Protein AF-A0A969KML4-F1 (afdb_monomer_lite)

Structure (mmCIF, N/CA/C/O backbone):
data_AF-A0A969KML4-F1
#
_entry.id   AF-A0A969KML4-F1
#
loop_
_atom_site.group_PDB
_atom_site.id
_atom_site.type_symbol
_atom_site.label_atom_id
_atom_site.label_alt_id
_atom_site.label_comp_id
_atom_site.label_asym_id
_atom_site.label_entity_id
_atom_site.label_seq_id
_atom_site.pdbx_PDB_ins_code
_atom_site.Cartn_x
_atom_site.Cartn_y
_atom_site.Cartn_z
_atom_site.occupancy
_atom_site.B_iso_or_equiv
_atom_site.auth_seq_id
_atom_site.auth_comp_id
_atom_site.auth_asym_id
_atom_site.auth_atom_id
_atom_site.pdbx_PDB_model_num
ATOM 1 N N . MET A 1 1 ? -29.506 10.330 16.342 1.00 34.72 1 MET A N 1
ATOM 2 C CA . MET A 1 1 ? -28.179 10.331 15.698 1.00 34.72 1 MET A CA 1
ATOM 3 C C . MET A 1 1 ? -27.340 9.299 16.418 1.00 34.72 1 MET A C 1
ATOM 5 O O . MET A 1 1 ? -26.942 9.534 17.548 1.00 34.72 1 MET A O 1
ATOM 9 N N . THR A 1 2 ? -27.231 8.102 15.850 1.00 35.16 2 THR A N 1
ATOM 10 C CA . THR A 1 2 ? -26.415 7.021 16.411 1.00 35.16 2 THR A CA 1
ATOM 11 C C . THR A 1 2 ? -24.974 7.237 15.991 1.00 35.16 2 THR A C 1
ATOM 13 O O . THR A 1 2 ? -24.666 7.183 14.803 1.00 35.16 2 THR A O 1
ATOM 16 N N . ASP A 1 3 ? -24.143 7.489 16.991 1.00 41.44 3 ASP A N 1
ATOM 17 C CA . ASP A 1 3 ? -22.692 7.562 16.950 1.00 41.44 3 ASP A CA 1
ATOM 18 C C . ASP A 1 3 ? -22.125 6.204 16.500 1.00 41.44 3 ASP A C 1
ATOM 20 O O . ASP A 1 3 ? -21.870 5.305 17.302 1.00 41.44 3 ASP A O 1
ATOM 24 N N . LYS A 1 4 ? -22.044 5.988 15.184 1.00 43.00 4 LYS A N 1
ATOM 25 C CA . LYS A 1 4 ? -21.26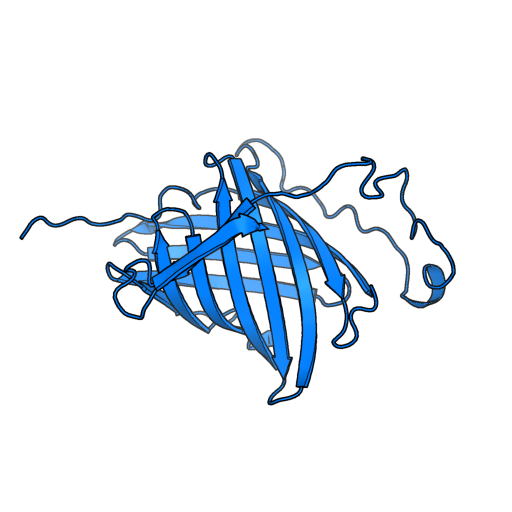4 4.885 14.624 1.00 43.00 4 LYS A CA 1
ATOM 26 C C . LYS A 1 4 ? -19.856 5.414 14.412 1.00 43.00 4 LYS A C 1
ATOM 28 O O . LYS A 1 4 ? -19.517 5.849 13.317 1.00 43.00 4 LYS A O 1
ATOM 33 N N . SER A 1 5 ? -19.040 5.339 15.460 1.00 43.94 5 SER A N 1
ATOM 34 C CA . SER A 1 5 ? -17.596 5.276 15.268 1.00 43.94 5 SER A CA 1
ATOM 35 C C . SER A 1 5 ? -17.304 3.992 14.491 1.00 43.94 5 SER A C 1
ATOM 37 O O . SER A 1 5 ? -17.233 2.891 15.041 1.00 43.94 5 SER A O 1
ATOM 39 N N . ILE A 1 6 ? -17.224 4.109 13.166 1.00 49.78 6 ILE A N 1
ATOM 40 C CA . ILE A 1 6 ? -16.541 3.108 12.358 1.00 49.78 6 ILE A CA 1
ATOM 41 C C . ILE A 1 6 ? -15.101 3.196 12.848 1.00 49.78 6 ILE A C 1
ATOM 43 O O . ILE A 1 6 ? -14.425 4.179 12.596 1.00 49.78 6 ILE A O 1
ATOM 47 N N . GLN A 1 7 ? -14.703 2.255 13.698 1.00 58.72 7 GLN A N 1
ATOM 48 C CA . GLN A 1 7 ? -13.324 2.135 14.136 1.00 58.72 7 GLN A CA 1
ATOM 49 C C . GLN A 1 7 ? -12.610 1.261 13.115 1.00 58.72 7 GLN A C 1
ATOM 51 O O . GLN A 1 7 ? -13.038 0.126 12.872 1.00 58.72 7 GLN A O 1
ATOM 56 N N . PHE A 1 8 ? -11.506 1.755 12.567 1.00 65.81 8 PHE A N 1
ATOM 57 C CA . PHE A 1 8 ? -10.550 1.003 11.769 1.00 65.81 8 PHE A CA 1
ATOM 58 C C . PHE A 1 8 ? -10.048 -0.234 12.538 1.00 65.81 8 PHE A C 1
ATOM 60 O O . PHE A 1 8 ? -9.047 -0.196 13.247 1.00 65.81 8 PHE A O 1
ATOM 67 N N . LYS A 1 9 ? -10.773 -1.354 12.435 1.00 72.38 9 LYS A N 1
ATOM 68 C CA . LYS A 1 9 ? -10.441 -2.614 13.127 1.00 72.38 9 LYS A CA 1
ATOM 69 C C . LYS A 1 9 ? -9.841 -3.656 12.195 1.00 72.38 9 LYS A C 1
ATOM 71 O O . LYS A 1 9 ? -8.945 -4.390 12.598 1.00 72.38 9 LYS A O 1
ATOM 76 N N . GLN A 1 10 ? -10.307 -3.714 10.949 1.00 73.12 10 GLN A N 1
ATOM 77 C CA . GLN A 1 10 ? -9.940 -4.790 10.022 1.00 73.12 10 GLN A CA 1
ATOM 78 C C . GLN A 1 10 ? -8.528 -4.636 9.434 1.00 73.12 10 GLN A C 1
ATOM 80 O O . GLN A 1 10 ? -7.922 -5.613 9.018 1.00 73.12 10 GLN A O 1
ATOM 85 N N . GLY A 1 11 ? -7.959 -3.429 9.424 1.00 83.62 11 GLY A N 1
ATOM 86 C CA . GLY A 1 11 ? -6.595 -3.210 8.931 1.00 83.62 11 GLY A CA 1
ATOM 87 C C . GLY A 1 11 ? -5.506 -3.249 10.006 1.00 83.62 11 GLY A C 1
ATOM 88 O O . GLY A 1 11 ? -4.333 -3.148 9.662 1.00 83.62 11 GLY A O 1
ATOM 89 N N . ILE A 1 12 ? -5.860 -3.388 11.290 1.00 91.31 12 ILE A N 1
ATOM 90 C CA . ILE A 1 12 ? -4.893 -3.405 12.398 1.00 91.31 12 ILE A CA 1
ATOM 91 C C . ILE A 1 12 ? -4.104 -4.714 12.399 1.00 91.31 12 ILE A C 1
ATOM 93 O O . ILE A 1 12 ? -4.673 -5.803 12.263 1.00 91.31 12 ILE A O 1
ATOM 97 N N . GLY A 1 13 ? -2.796 -4.598 12.608 1.00 92.12 13 GLY A N 1
ATO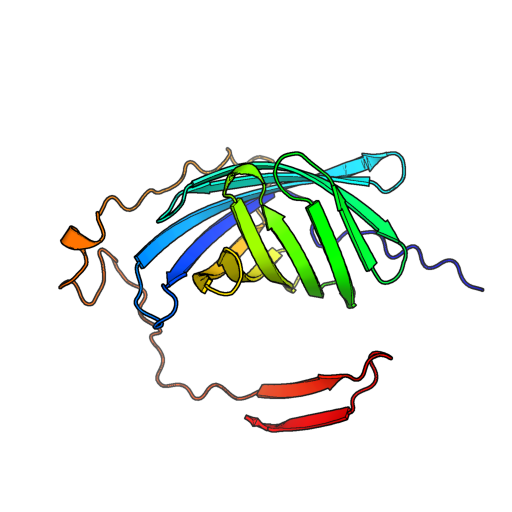M 98 C CA . GLY A 1 13 ? -1.863 -5.710 12.706 1.00 92.12 13 GLY A CA 1
ATOM 99 C C . GLY A 1 13 ? -0.677 -5.561 11.763 1.00 92.12 13 GLY A C 1
ATOM 100 O O . GLY A 1 13 ? -0.437 -4.509 11.165 1.00 92.12 13 GLY A O 1
ATOM 101 N N . ARG A 1 14 ? 0.081 -6.647 11.648 1.00 93.19 14 ARG A N 1
ATOM 102 C CA . ARG A 1 14 ? 1.236 -6.749 10.760 1.00 93.19 14 ARG A CA 1
ATOM 103 C C . ARG A 1 14 ? 0.806 -7.417 9.462 1.00 93.19 14 ARG A C 1
ATOM 105 O O . ARG A 1 14 ? 0.091 -8.412 9.492 1.00 93.19 14 ARG A O 1
ATOM 112 N N . TRP A 1 15 ? 1.257 -6.875 8.342 1.00 93.62 15 TRP A N 1
ATOM 113 C CA . TRP A 1 15 ? 0.929 -7.335 6.999 1.00 93.62 15 TRP A CA 1
ATOM 114 C C . TRP A 1 15 ? 2.214 -7.489 6.207 1.00 93.62 15 TRP A C 1
ATOM 116 O O . TRP A 1 15 ? 3.065 -6.598 6.226 1.00 93.62 15 TRP A O 1
ATOM 126 N N . ALA A 1 16 ? 2.365 -8.611 5.517 1.00 91.19 16 ALA A N 1
ATOM 127 C CA . ALA A 1 16 ? 3.521 -8.866 4.676 1.00 91.19 16 ALA A CA 1
ATOM 128 C C . ALA A 1 16 ? 3.093 -9.564 3.396 1.00 91.19 16 ALA A C 1
ATOM 130 O O . ALA A 1 16 ? 2.209 -10.416 3.405 1.00 91.19 16 ALA A O 1
ATOM 131 N N . GLY A 1 17 ? 3.732 -9.206 2.295 1.00 87.31 17 GLY A N 1
ATOM 132 C CA . GLY A 1 17 ? 3.495 -9.872 1.032 1.00 87.31 17 GLY A CA 1
ATOM 133 C C . GLY A 1 17 ? 4.303 -9.258 -0.090 1.00 87.31 17 GLY A C 1
ATOM 134 O O . GLY A 1 17 ? 5.350 -8.646 0.136 1.00 87.31 17 GLY A O 1
ATOM 135 N N . ASN A 1 18 ? 3.806 -9.450 -1.302 1.00 83.19 18 ASN A N 1
ATOM 136 C CA . ASN A 1 18 ? 4.485 -9.047 -2.519 1.00 83.19 18 ASN A CA 1
ATOM 137 C C . ASN A 1 18 ? 3.574 -8.156 -3.355 1.00 83.19 18 ASN A C 1
ATOM 139 O O . ASN A 1 18 ? 2.347 -8.251 -3.293 1.00 83.19 18 ASN A O 1
ATOM 143 N N . ALA A 1 19 ? 4.191 -7.316 -4.172 1.00 85.69 19 ALA A N 1
ATOM 144 C CA . ALA A 1 19 ? 3.504 -6.561 -5.194 1.00 85.69 19 ALA A CA 1
ATOM 145 C C . ALA A 1 19 ? 4.197 -6.704 -6.542 1.00 85.69 19 ALA A C 1
ATOM 147 O O . ALA A 1 19 ? 5.423 -6.667 -6.625 1.00 85.69 19 ALA A O 1
ATOM 148 N N . GLU A 1 20 ? 3.404 -6.804 -7.596 1.00 85.06 20 GLU A N 1
ATOM 149 C CA . GLU A 1 20 ? 3.869 -6.697 -8.971 1.00 85.06 20 GLU A CA 1
ATOM 150 C C . GLU A 1 20 ? 3.910 -5.220 -9.365 1.00 85.06 20 GLU A C 1
ATOM 152 O O . GLU A 1 20 ? 2.961 -4.476 -9.103 1.00 85.06 20 GLU A O 1
ATOM 157 N N . VAL A 1 21 ? 5.005 -4.778 -9.984 1.00 84.38 21 VAL A N 1
ATOM 158 C CA . VAL A 1 21 ? 5.174 -3.390 -10.425 1.00 84.38 21 VAL A CA 1
ATOM 159 C C . VAL A 1 21 ? 5.287 -3.343 -11.941 1.00 84.38 21 VAL A C 1
ATOM 161 O O . VAL A 1 21 ? 6.092 -4.058 -12.533 1.00 84.38 21 VAL A O 1
ATOM 164 N N . PHE A 1 22 ? 4.518 -2.454 -12.556 1.00 84.38 22 PHE A N 1
ATOM 165 C CA . PHE A 1 22 ? 4.479 -2.222 -13.995 1.00 84.38 22 PHE A CA 1
ATOM 166 C C . PHE A 1 22 ? 4.760 -0.752 -14.304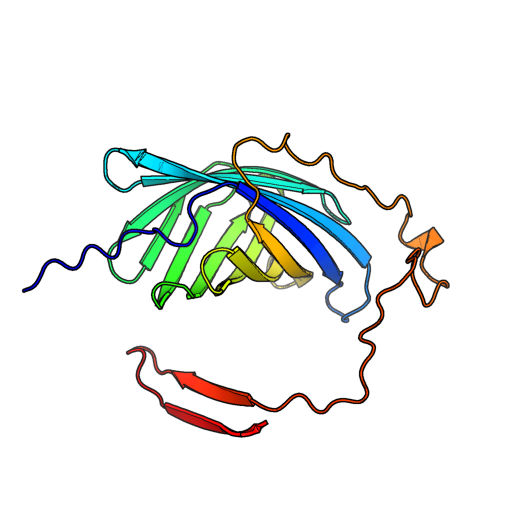 1.00 84.38 22 PHE A C 1
ATOM 168 O O . PHE A 1 22 ? 4.500 0.115 -13.469 1.00 84.38 22 PHE A O 1
ATOM 175 N N . ASP A 1 23 ? 5.265 -0.457 -15.499 1.00 82.75 23 ASP A N 1
ATOM 176 C CA . ASP A 1 23 ? 5.349 0.913 -16.007 1.00 82.75 23 ASP A CA 1
ATOM 177 C C . ASP A 1 23 ? 3.999 1.410 -16.565 1.00 82.75 23 ASP A C 1
ATOM 179 O O . ASP A 1 23 ? 2.977 0.719 -16.540 1.00 82.75 23 ASP A O 1
ATOM 183 N N . SER A 1 24 ? 3.984 2.629 -17.109 1.00 82.25 24 SER A N 1
ATOM 184 C CA . SER A 1 24 ? 2.785 3.233 -17.707 1.00 82.25 24 SER A CA 1
ATOM 185 C C . SER A 1 24 ? 2.295 2.578 -18.999 1.00 82.25 24 SER A C 1
ATOM 187 O O . SER A 1 24 ? 1.185 2.875 -19.440 1.00 82.25 24 SER A O 1
ATOM 189 N N . LYS A 1 25 ? 3.093 1.698 -19.607 1.00 80.88 25 LYS A N 1
ATOM 190 C CA . LYS A 1 25 ? 2.727 0.912 -20.790 1.00 80.88 25 LYS A CA 1
ATOM 191 C C . LYS A 1 25 ? 2.253 -0.495 -20.418 1.00 80.88 25 LYS A C 1
ATOM 193 O O . LYS A 1 25 ? 1.878 -1.253 -21.309 1.00 80.88 25 LYS A O 1
ATOM 198 N N . GLY A 1 26 ? 2.246 -0.833 -19.127 1.00 76.62 26 GLY A N 1
ATOM 199 C CA . GLY A 1 26 ? 1.917 -2.168 -18.636 1.00 76.62 26 GLY A CA 1
ATOM 200 C C . GLY A 1 26 ? 3.077 -3.158 -18.745 1.00 76.62 26 GLY A C 1
ATOM 201 O O . GLY A 1 26 ? 2.858 -4.358 -18.592 1.00 76.62 26 GLY A O 1
ATOM 202 N N . CYS A 1 27 ? 4.304 -2.695 -19.000 1.00 78.75 27 CYS A N 1
ATOM 203 C CA . CYS A 1 27 ? 5.479 -3.559 -18.977 1.00 78.75 27 CYS A CA 1
ATOM 204 C C . CYS A 1 27 ? 5.833 -3.887 -17.526 1.00 78.75 27 CYS A C 1
ATOM 206 O O . CYS A 1 27 ? 5.969 -2.986 -16.699 1.00 78.75 27 CYS A O 1
ATOM 208 N N . PHE A 1 28 ? 6.001 -5.171 -17.217 1.00 78.50 28 PHE A N 1
ATOM 209 C CA . PHE A 1 28 ? 6.419 -5.617 -15.891 1.00 78.50 28 PHE A CA 1
ATOM 210 C C . PHE A 1 28 ? 7.858 -5.175 -15.595 1.00 78.50 28 PHE A C 1
ATOM 212 O O . PHE A 1 28 ? 8.753 -5.355 -16.417 1.00 78.50 28 PHE A O 1
ATOM 219 N N . LEU A 1 29 ? 8.077 -4.598 -14.414 1.00 74.00 29 LEU A N 1
ATOM 220 C CA . LEU A 1 29 ? 9.372 -4.080 -13.964 1.00 74.00 29 LEU A CA 1
ATOM 221 C C . LEU A 1 29 ? 10.012 -4.936 -12.868 1.00 74.00 29 LEU A C 1
ATOM 223 O O . LEU A 1 29 ? 11.210 -4.811 -12.621 1.00 74.00 29 LEU A O 1
ATOM 227 N N . GLY A 1 30 ? 9.224 -5.768 -12.186 1.00 72.12 30 GLY A N 1
ATOM 228 C CA . GLY A 1 30 ? 9.690 -6.626 -11.104 1.00 72.12 30 GLY A CA 1
ATOM 229 C C . GLY A 1 30 ? 8.711 -6.703 -9.937 1.00 72.12 30 GLY A C 1
ATOM 230 O O . GLY A 1 30 ? 7.716 -5.980 -9.870 1.00 72.12 30 GLY A O 1
ATOM 231 N N . ASN A 1 31 ? 9.032 -7.583 -8.993 1.00 79.19 31 ASN A N 1
ATOM 232 C CA . ASN A 1 31 ? 8.303 -7.706 -7.738 1.00 79.19 31 ASN A CA 1
ATOM 233 C C . ASN A 1 31 ? 8.880 -6.764 -6.678 1.00 79.19 31 ASN A C 1
ATOM 235 O O . ASN A 1 31 ? 10.078 -6.471 -6.672 1.00 79.19 31 ASN A O 1
ATOM 239 N N . GLY A 1 32 ? 8.037 -6.329 -5.749 1.00 79.94 32 GLY A N 1
ATOM 240 C CA . GLY A 1 32 ? 8.462 -5.664 -4.529 1.00 79.94 32 GLY A CA 1
ATOM 241 C C . GLY A 1 32 ? 7.914 -6.353 -3.292 1.00 79.94 32 GLY A C 1
ATOM 242 O O . GLY A 1 32 ? 6.761 -6.768 -3.271 1.00 79.94 32 GLY A O 1
ATOM 243 N N . ALA A 1 33 ? 8.734 -6.456 -2.254 1.00 83.06 33 ALA A N 1
ATOM 244 C CA . ALA A 1 33 ? 8.260 -6.866 -0.942 1.00 83.06 33 ALA A CA 1
ATOM 245 C C . ALA A 1 33 ? 7.586 -5.673 -0.259 1.00 83.06 33 ALA A C 1
ATOM 247 O O . ALA A 1 33 ? 8.203 -4.610 -0.154 1.00 83.06 33 ALA A O 1
ATOM 248 N N . ASP A 1 34 ? 6.353 -5.861 0.207 1.00 89.88 34 ASP A N 1
ATOM 249 C CA . ASP A 1 34 ? 5.581 -4.863 0.950 1.00 89.88 34 ASP A CA 1
ATOM 250 C C . ASP A 1 34 ? 5.349 -5.363 2.379 1.00 89.88 34 ASP A C 1
ATOM 252 O O . ASP A 1 34 ? 4.817 -6.454 2.609 1.00 89.88 34 ASP A O 1
ATOM 256 N N . TYR A 1 35 ? 5.765 -4.551 3.343 1.00 91.00 35 TYR A N 1
ATOM 257 C CA . TYR A 1 35 ? 5.530 -4.766 4.757 1.00 91.00 35 TYR A CA 1
ATOM 258 C C . TYR A 1 35 ? 4.831 -3.556 5.359 1.00 91.00 35 TYR A C 1
ATOM 260 O O . TYR A 1 35 ? 5.271 -2.415 5.187 1.00 91.00 35 TYR A O 1
ATOM 268 N N . ARG A 1 36 ? 3.784 -3.823 6.141 1.00 92.81 36 ARG A N 1
ATOM 269 C CA . ARG A 1 36 ? 3.033 -2.802 6.866 1.00 92.81 36 ARG A CA 1
ATOM 270 C C . ARG A 1 36 ? 2.831 -3.226 8.307 1.00 92.81 36 ARG A C 1
ATOM 272 O O . ARG A 1 36 ? 2.405 -4.342 8.588 1.00 92.81 36 ARG A O 1
ATOM 279 N N . ASN A 1 37 ? 3.094 -2.316 9.228 1.00 92.69 37 ASN A N 1
ATOM 280 C CA . ASN A 1 37 ? 2.716 -2.449 10.624 1.00 92.69 37 ASN A CA 1
ATOM 281 C C . ASN A 1 37 ? 1.684 -1.373 10.935 1.00 92.69 37 ASN A C 1
ATOM 283 O O . ASN A 1 37 ? 1.981 -0.185 10.834 1.00 92.69 37 ASN A O 1
ATOM 287 N N . VAL A 1 38 ? 0.471 -1.795 11.273 1.00 93.50 38 VAL A N 1
ATOM 288 C CA . VAL A 1 38 ? -0.669 -0.905 11.452 1.00 93.50 38 VAL A CA 1
ATOM 289 C C . VAL A 1 38 ? -1.149 -0.996 12.893 1.00 93.50 38 VAL A C 1
ATOM 291 O O . VAL A 1 38 ? -1.653 -2.031 13.327 1.00 93.50 38 VAL A O 1
ATOM 294 N N . GLN A 1 39 ? -0.971 0.086 13.642 1.00 92.31 39 GLN A N 1
ATOM 295 C CA . GLN A 1 39 ? -1.161 0.129 15.088 1.00 92.31 39 GLN A CA 1
ATOM 296 C C . GLN A 1 39 ? -2.223 1.155 15.457 1.00 92.31 39 GLN A C 1
ATOM 298 O O . GLN A 1 39 ? -2.117 2.323 15.085 1.00 92.31 39 GLN A O 1
ATOM 303 N N . SER A 1 40 ? -3.221 0.738 16.232 1.00 91.25 40 SER A N 1
ATOM 304 C CA . SER A 1 40 ? -4.143 1.687 16.852 1.00 91.25 40 SER A CA 1
ATOM 305 C C . SER A 1 40 ? -3.414 2.424 17.969 1.00 91.25 40 SER A C 1
ATOM 307 O O . SER A 1 40 ? -2.729 1.808 18.784 1.00 91.25 40 SER A O 1
ATOM 309 N N . LEU A 1 41 ? -3.586 3.737 18.015 1.00 87.75 41 LEU A N 1
ATOM 310 C CA . LEU A 1 41 ? -3.140 4.602 19.097 1.00 87.75 41 LEU A CA 1
ATOM 311 C C . LEU A 1 41 ? -4.353 5.083 19.902 1.00 87.75 41 LEU A C 1
ATOM 313 O O . LEU A 1 41 ? -5.508 4.809 19.563 1.00 87.75 41 LEU A O 1
ATOM 317 N N . GLU A 1 42 ? -4.084 5.817 20.978 1.00 79.06 42 GLU A N 1
ATOM 318 C CA . GLU A 1 42 ? -5.117 6.535 21.722 1.00 79.06 42 GLU A CA 1
ATOM 319 C C . GLU A 1 42 ? -5.825 7.569 20.822 1.00 79.06 42 GLU A C 1
ATOM 321 O O . GLU A 1 42 ? -5.267 8.058 19.835 1.00 79.06 42 GLU A O 1
ATOM 326 N N . ASN A 1 43 ? -7.066 7.918 21.172 1.00 73.50 43 ASN A N 1
ATOM 327 C CA . ASN A 1 43 ? -7.880 8.934 20.487 1.00 73.50 43 ASN A CA 1
ATOM 328 C C . ASN A 1 43 ? -8.243 8.616 19.025 1.00 73.50 43 ASN A C 1
ATOM 330 O O . ASN A 1 43 ? -8.455 9.528 18.232 1.00 73.50 43 ASN A O 1
ATOM 334 N N . GLY A 1 44 ? -8.307 7.334 18.651 1.00 74.31 44 GLY A N 1
ATOM 335 C CA . GLY A 1 44 ? -8.765 6.918 17.318 1.00 74.31 44 GLY A CA 1
ATOM 336 C C . GLY A 1 44 ? -7.760 7.169 16.189 1.00 74.31 44 GLY A C 1
ATOM 337 O O . GLY A 1 44 ? -8.092 6.980 15.023 1.00 74.31 44 GLY A O 1
ATOM 338 N N . ARG A 1 45 ? -6.523 7.564 16.513 1.00 85.38 45 ARG A N 1
ATOM 339 C CA . ARG A 1 45 ? -5.438 7.648 15.529 1.00 85.38 45 ARG A CA 1
ATOM 340 C C . ARG A 1 45 ? -4.877 6.263 15.250 1.00 85.38 45 ARG A C 1
ATOM 342 O O . ARG A 1 45 ? -4.733 5.449 16.157 1.00 85.38 45 ARG A O 1
ATOM 349 N N . VAL A 1 46 ? -4.469 6.022 14.013 1.00 91.94 46 VAL A N 1
ATOM 350 C CA . VAL A 1 46 ? -3.768 4.797 13.620 1.00 91.94 46 VAL A CA 1
ATOM 351 C C . VAL A 1 46 ? -2.403 5.177 13.072 1.00 91.94 46 VAL A C 1
ATOM 353 O O . VAL A 1 46 ? -2.290 6.078 12.250 1.00 91.94 46 VAL A O 1
ATOM 356 N N . ARG A 1 47 ? -1.344 4.515 13.527 1.00 93.25 47 ARG A N 1
ATOM 357 C CA . ARG A 1 47 ? -0.006 4.632 12.946 1.00 93.25 47 ARG A CA 1
ATOM 358 C C . ARG A 1 47 ? 0.195 3.523 11.927 1.00 93.25 47 ARG A C 1
ATOM 360 O O . ARG A 1 47 ? -0.088 2.364 12.216 1.00 93.25 47 ARG A O 1
ATOM 367 N N . VAL A 1 48 ? 0.732 3.878 10.768 1.00 94.12 48 VAL A N 1
ATOM 368 C CA . VAL A 1 48 ? 1.169 2.930 9.748 1.00 94.12 48 VAL A CA 1
ATOM 369 C C . VAL A 1 48 ? 2.662 3.110 9.539 1.00 94.12 48 VAL A C 1
ATOM 371 O O . VAL A 1 48 ? 3.095 4.162 9.073 1.00 94.12 48 VAL A O 1
ATOM 374 N N . ASP A 1 49 ? 3.444 2.082 9.851 1.00 91.75 49 ASP A N 1
ATOM 375 C CA . ASP A 1 49 ? 4.813 1.961 9.358 1.00 91.75 49 ASP A CA 1
ATOM 376 C C . ASP A 1 49 ? 4.783 1.119 8.079 1.00 91.75 49 ASP A C 1
ATOM 378 O O . ASP A 1 49 ? 4.202 0.033 8.060 1.00 91.75 49 ASP A O 1
ATOM 382 N N . VAL A 1 50 ? 5.393 1.615 7.006 1.00 91.38 50 VAL A N 1
ATOM 383 C CA . VAL A 1 50 ? 5.418 0.966 5.691 1.00 91.38 50 VAL A CA 1
ATOM 384 C C . VAL A 1 50 ? 6.854 0.799 5.215 1.00 91.38 50 VAL A C 1
ATOM 386 O O . VAL A 1 50 ? 7.697 1.682 5.389 1.00 91.38 50 VAL A O 1
ATOM 389 N N . SER A 1 51 ? 7.135 -0.339 4.593 1.00 88.31 51 SER A N 1
ATOM 390 C CA . SER A 1 51 ? 8.399 -0.622 3.930 1.00 88.31 51 SER A CA 1
ATOM 391 C C . SER A 1 51 ? 8.132 -1.361 2.630 1.00 88.31 51 SER A C 1
ATOM 393 O O . SER A 1 51 ? 7.567 -2.448 2.637 1.00 88.31 51 SER A O 1
ATOM 395 N N . PHE A 1 52 ? 8.597 -0.784 1.530 1.00 88.38 52 PHE A N 1
ATOM 396 C CA . PHE A 1 52 ? 8.513 -1.353 0.199 1.00 88.38 52 PHE A CA 1
ATOM 397 C C . PHE A 1 52 ? 9.905 -1.451 -0.423 1.00 88.38 52 PHE A C 1
ATOM 399 O O . PHE A 1 52 ? 10.641 -0.459 -0.474 1.00 88.38 52 PHE A O 1
ATOM 406 N N . VAL A 1 53 ? 10.264 -2.635 -0.920 1.00 83.25 53 VAL A N 1
ATOM 407 C CA . VAL A 1 53 ? 11.547 -2.882 -1.591 1.00 83.25 53 VAL A CA 1
ATOM 408 C C . VAL A 1 53 ? 11.305 -3.629 -2.897 1.00 83.25 53 VAL A C 1
ATOM 410 O O . VAL A 1 53 ? 11.032 -4.823 -2.875 1.00 83.25 53 VAL A O 1
ATOM 413 N N . GLY A 1 54 ? 11.448 -2.931 -4.023 1.00 83.88 54 GLY A N 1
ATOM 414 C CA . GLY A 1 54 ? 11.321 -3.482 -5.374 1.00 83.88 54 GLY A CA 1
ATOM 415 C C . GLY A 1 54 ? 11.917 -2.528 -6.419 1.00 83.88 54 GLY A C 1
ATOM 416 O O . GLY A 1 54 ? 12.927 -1.875 -6.130 1.00 83.88 54 GLY A O 1
ATOM 417 N N . PRO A 1 55 ? 11.288 -2.382 -7.604 1.00 83.50 55 PRO A N 1
ATOM 418 C CA . PRO A 1 55 ? 11.694 -1.414 -8.635 1.00 83.50 55 PRO A CA 1
ATOM 419 C C . PRO A 1 55 ? 11.790 0.042 -8.152 1.00 83.50 55 PRO A C 1
ATOM 421 O O . PRO A 1 55 ? 12.535 0.842 -8.713 1.00 83.50 55 PRO A O 1
ATOM 424 N N . PHE A 1 56 ? 11.097 0.377 -7.064 1.00 80.56 56 PHE A N 1
ATOM 425 C CA . PHE A 1 56 ? 11.383 1.545 -6.238 1.00 80.56 56 PHE A CA 1
ATOM 426 C C . PHE A 1 56 ? 11.480 1.127 -4.767 1.00 80.56 56 PHE A C 1
ATOM 428 O O . PHE A 1 56 ? 11.073 0.028 -4.382 1.00 80.56 56 PHE A O 1
ATOM 435 N N . LYS A 1 57 ? 12.053 1.998 -3.934 1.00 81.38 57 LYS A N 1
ATOM 436 C CA . LYS A 1 57 ? 12.244 1.741 -2.503 1.00 81.38 57 LYS A CA 1
ATOM 437 C C . LYS A 1 57 ? 11.611 2.846 -1.689 1.00 81.38 57 LYS A C 1
ATOM 439 O O . LYS A 1 57 ? 11.854 4.019 -1.958 1.00 81.38 57 LYS A O 1
ATOM 444 N N . HIS A 1 58 ? 10.849 2.469 -0.675 1.00 80.94 58 HIS A N 1
ATOM 445 C CA . HIS A 1 58 ? 10.280 3.406 0.276 1.00 80.94 58 HIS A CA 1
ATOM 446 C C . HIS A 1 58 ? 10.259 2.796 1.667 1.00 80.94 58 HIS A C 1
ATOM 448 O O . HIS A 1 58 ? 9.982 1.615 1.833 1.00 80.94 58 HIS A O 1
ATOM 454 N N . SER A 1 59 ? 10.516 3.615 2.675 1.00 82.81 59 SER A N 1
ATOM 455 C CA . SER A 1 59 ? 10.325 3.232 4.063 1.00 82.81 59 SER A CA 1
ATOM 456 C C . SER A 1 59 ? 9.977 4.468 4.876 1.00 82.81 59 SER A C 1
ATOM 458 O O . SER A 1 59 ? 10.522 5.547 4.636 1.00 82.81 59 SER A O 1
ATOM 460 N N . GLY A 1 60 ? 9.071 4.306 5.829 1.00 84.44 60 GLY A N 1
ATOM 461 C CA . GLY A 1 60 ? 8.783 5.310 6.836 1.00 84.44 60 GLY A CA 1
ATOM 462 C C . GLY A 1 60 ? 7.404 5.105 7.439 1.00 84.44 60 GLY A C 1
ATOM 463 O O . GLY A 1 60 ? 6.928 3.976 7.533 1.00 84.44 60 GLY A O 1
ATOM 464 N N . HIS A 1 61 ? 6.786 6.187 7.896 1.00 87.81 61 HIS A N 1
ATOM 465 C CA . HIS A 1 61 ? 5.529 6.113 8.623 1.00 87.81 61 HIS A CA 1
ATOM 466 C C . HIS A 1 61 ? 4.614 7.298 8.332 1.00 87.81 61 HIS A C 1
ATOM 468 O O . HIS A 1 61 ? 5.055 8.383 7.938 1.00 87.81 61 HIS A O 1
ATOM 474 N N . TYR A 1 62 ? 3.330 7.076 8.569 1.00 92.19 62 TYR A N 1
ATOM 475 C CA . TYR A 1 62 ? 2.294 8.096 8.572 1.00 92.19 62 TYR A CA 1
ATOM 476 C C . TYR A 1 62 ? 1.204 7.724 9.575 1.00 92.19 62 TYR A C 1
ATOM 478 O O . TYR A 1 62 ? 1.175 6.619 10.123 1.00 92.19 62 TYR A O 1
ATOM 486 N N . PHE A 1 63 ? 0.325 8.676 9.837 1.00 93.44 63 PHE A N 1
ATOM 487 C CA . PHE A 1 63 ? -0.825 8.513 10.699 1.00 93.44 63 PHE A CA 1
ATOM 488 C C . PHE A 1 63 ? -2.095 8.599 9.873 1.00 93.44 63 PHE A C 1
ATOM 490 O O . PHE A 1 63 ? -2.167 9.349 8.905 1.00 93.44 63 PHE A O 1
ATOM 497 N N . ILE A 1 64 ? -3.091 7.836 10.289 1.00 93.06 64 ILE A N 1
ATOM 498 C CA . ILE A 1 64 ? -4.452 7.914 9.802 1.00 93.06 64 ILE A CA 1
ATOM 499 C C . ILE A 1 64 ? -5.290 8.522 10.921 1.00 93.06 64 ILE A C 1
ATOM 501 O O . ILE A 1 64 ? -5.269 8.031 12.055 1.00 93.06 64 ILE A O 1
ATOM 505 N N . GLN A 1 65 ? -6.012 9.585 10.593 1.00 90.38 65 GLN A N 1
ATOM 506 C CA . GLN A 1 65 ? -7.104 10.114 11.399 1.00 90.38 65 GLN A CA 1
ATOM 507 C C . GLN A 1 65 ? -8.419 9.750 10.712 1.00 90.38 65 GLN A C 1
ATOM 509 O O . GLN A 1 65 ? -8.587 9.995 9.518 1.00 90.38 65 GLN A O 1
ATOM 514 N N . GLU A 1 66 ? -9.313 9.098 11.448 1.00 83.94 66 GLU A N 1
ATOM 515 C CA . GLU A 1 66 ? -10.594 8.618 10.933 1.00 83.94 66 GLU A CA 1
ATOM 516 C C . GLU A 1 66 ? -11.694 9.640 11.222 1.00 83.94 66 GLU A C 1
ATOM 518 O O . GLU A 1 66 ? -11.861 10.077 12.358 1.00 83.94 66 GLU A O 1
ATOM 523 N N . GLU A 1 67 ? -12.437 10.012 10.184 1.00 82.94 67 GLU A N 1
ATOM 524 C CA . GLU A 1 67 ? -13.466 11.049 10.212 1.00 82.94 67 GLU A CA 1
ATOM 525 C C . GLU A 1 67 ? -14.743 10.485 9.582 1.00 82.94 67 GLU A C 1
ATOM 527 O O . GLU A 1 67 ? -15.130 10.845 8.475 1.00 82.94 67 GLU A O 1
ATOM 532 N N . GLY A 1 68 ? -15.367 9.520 10.264 1.00 80.94 68 GLY A N 1
ATOM 533 C CA . GLY A 1 68 ? -16.635 8.912 9.850 1.00 80.94 68 GLY A CA 1
ATOM 534 C C . GLY A 1 68 ? -16.565 8.181 8.506 1.00 80.94 68 GLY A C 1
ATOM 535 O O . GLY A 1 68 ? -16.359 6.970 8.459 1.00 80.94 68 GLY A O 1
ATOM 536 N N . ASP A 1 69 ? -16.796 8.904 7.413 1.00 81.75 69 ASP A N 1
ATOM 537 C CA . ASP A 1 69 ? -16.853 8.391 6.048 1.00 81.75 69 ASP A CA 1
ATOM 538 C C . ASP A 1 69 ? -15.546 8.573 5.258 1.00 81.75 69 ASP A C 1
ATOM 540 O O . ASP A 1 69 ? -15.421 8.009 4.164 1.00 81.75 69 ASP A O 1
ATOM 544 N N . TYR A 1 70 ? -14.549 9.259 5.822 1.00 87.75 70 TYR A N 1
ATOM 545 C CA . TYR A 1 70 ? -13.225 9.416 5.224 1.00 87.75 70 TYR A CA 1
ATOM 546 C C . TYR A 1 70 ? -12.078 9.282 6.228 1.00 87.75 70 TYR A C 1
ATOM 548 O O . TYR A 1 70 ? -12.259 9.131 7.437 1.00 87.75 70 TYR A O 1
ATOM 556 N N . ARG A 1 71 ? -10.858 9.285 5.693 1.00 90.62 71 ARG A N 1
ATOM 557 C CA . ARG A 1 71 ? -9.605 9.208 6.435 1.00 90.62 71 ARG A CA 1
ATOM 558 C C . ARG A 1 71 ? -8.643 10.275 5.941 1.00 90.62 71 ARG A C 1
ATOM 560 O O . ARG A 1 71 ? -8.520 10.491 4.737 1.00 90.62 71 ARG A O 1
ATOM 567 N N . LEU A 1 72 ? -7.931 10.897 6.870 1.00 92.75 72 LEU A N 1
ATOM 568 C CA . LEU A 1 72 ? -6.824 11.800 6.579 1.00 92.75 72 LEU A CA 1
ATOM 569 C C . LEU A 1 72 ? -5.512 11.081 6.843 1.00 92.75 72 LEU A C 1
ATOM 571 O O . LEU A 1 72 ? -5.339 10.464 7.895 1.00 92.75 72 LEU A O 1
ATOM 575 N N . TYR A 1 73 ? -4.605 11.142 5.875 1.00 94.00 73 TYR A N 1
ATOM 576 C CA . TYR A 1 73 ? -3.263 10.593 5.991 1.00 94.00 73 TYR A CA 1
ATOM 577 C C . TYR A 1 73 ? -2.292 11.736 6.235 1.00 94.00 73 TYR A C 1
ATOM 579 O O . TYR A 1 73 ? -2.262 12.699 5.470 1.00 94.00 73 TYR A O 1
ATOM 587 N N . GLU A 1 74 ? -1.493 11.626 7.289 1.00 91.12 74 GLU A N 1
ATOM 588 C CA . GLU A 1 74 ? -0.559 12.671 7.689 1.00 91.12 74 GLU A CA 1
ATOM 589 C C . GLU A 1 74 ? 0.765 12.077 8.154 1.00 91.12 74 GLU A C 1
ATOM 591 O O . GLU A 1 74 ? 0.832 11.305 9.113 1.00 91.12 74 GLU A O 1
ATOM 596 N N . GLY A 1 75 ? 1.856 12.464 7.506 1.00 86.62 75 GLY A N 1
ATOM 597 C CA . GLY A 1 75 ? 3.186 12.063 7.925 1.00 86.62 75 GLY A CA 1
ATOM 598 C C . GLY A 1 75 ? 4.255 12.318 6.871 1.00 86.62 75 GLY A C 1
ATOM 599 O O . GLY A 1 75 ? 3.956 12.694 5.737 1.00 86.62 75 GLY A O 1
ATOM 600 N N . PRO A 1 76 ? 5.527 12.094 7.231 1.00 75.62 76 PRO A N 1
ATOM 601 C CA . PRO A 1 76 ? 6.650 12.305 6.321 1.00 75.62 76 PRO A CA 1
ATOM 602 C C . PRO A 1 76 ? 6.623 11.357 5.112 1.00 75.62 76 PRO A C 1
ATOM 604 O O . PRO A 1 76 ? 7.131 11.710 4.047 1.00 75.62 76 PRO A O 1
ATOM 607 N N . SER A 1 77 ? 6.034 10.164 5.259 1.00 80.19 77 SER A N 1
ATOM 608 C CA . SER A 1 77 ? 5.956 9.174 4.179 1.00 80.19 77 SER A CA 1
ATOM 609 C C . SER A 1 77 ? 4.760 9.345 3.260 1.00 80.19 77 SER A C 1
ATOM 611 O O . SER A 1 77 ? 4.856 8.997 2.085 1.00 80.19 77 SER A O 1
ATOM 613 N N . ASN A 1 78 ? 3.639 9.828 3.789 1.00 86.94 78 ASN A N 1
ATOM 614 C CA . ASN A 1 78 ? 2.372 9.861 3.082 1.00 86.94 78 ASN A CA 1
ATOM 615 C C . ASN A 1 78 ? 1.494 10.976 3.657 1.00 86.94 78 ASN A C 1
ATOM 617 O O . ASN A 1 78 ? 1.315 11.059 4.873 1.00 86.94 78 ASN A O 1
ATOM 621 N N . ILE A 1 79 ? 0.967 11.820 2.778 1.00 90.31 79 ILE A N 1
ATOM 622 C CA . ILE A 1 79 ? -0.044 12.821 3.110 1.00 90.31 79 ILE A CA 1
ATOM 623 C C . ILE A 1 79 ? -1.184 12.719 2.108 1.00 90.31 79 ILE A C 1
ATOM 625 O O . ILE A 1 79 ? -0.931 12.607 0.910 1.00 90.31 79 ILE A O 1
ATOM 629 N N . GLY A 1 80 ? -2.431 12.741 2.558 1.00 93.75 80 GLY A N 1
ATOM 630 C CA . GLY A 1 80 ? -3.538 12.517 1.645 1.00 93.75 80 GLY A CA 1
ATOM 631 C C . GLY A 1 80 ? -4.886 12.348 2.308 1.00 93.75 80 GLY A C 1
ATOM 632 O O . GLY A 1 80 ? -5.081 12.629 3.488 1.00 93.75 80 GLY A O 1
ATOM 633 N N . TYR A 1 81 ? -5.813 11.872 1.497 1.00 94.44 81 TYR A N 1
ATOM 634 C CA . TYR A 1 81 ? -7.209 11.688 1.834 1.00 94.44 81 TYR A CA 1
ATOM 635 C C . TYR A 1 81 ? -7.684 10.347 1.281 1.00 94.44 81 TYR A C 1
ATOM 637 O O . TYR A 1 81 ? -7.282 9.955 0.183 1.00 94.44 81 TYR A O 1
ATOM 645 N N . ALA A 1 82 ? -8.553 9.655 2.011 1.00 93.19 82 ALA A N 1
ATOM 646 C CA . ALA A 1 82 ? -9.197 8.448 1.522 1.00 93.19 82 ALA A CA 1
ATOM 647 C C . ALA A 1 82 ? -10.677 8.394 1.864 1.00 93.19 82 ALA A C 1
ATOM 649 O O . ALA A 1 82 ? -11.063 8.587 3.014 1.00 93.19 82 ALA A O 1
ATOM 650 N N . GLU A 1 83 ? -11.491 8.048 0.876 1.00 90.88 83 GLU A N 1
ATOM 651 C CA . GLU A 1 83 ? -12.896 7.729 1.071 1.00 90.88 83 GLU A CA 1
ATOM 652 C C . GLU A 1 83 ? -13.024 6.298 1.588 1.00 90.88 83 GLU A C 1
ATOM 654 O O . GLU A 1 83 ? -12.483 5.348 1.011 1.00 90.88 83 GLU A O 1
ATOM 659 N N . THR A 1 84 ? -13.778 6.126 2.671 1.00 87.62 84 THR A N 1
ATOM 660 C CA . THR A 1 84 ? -14.082 4.8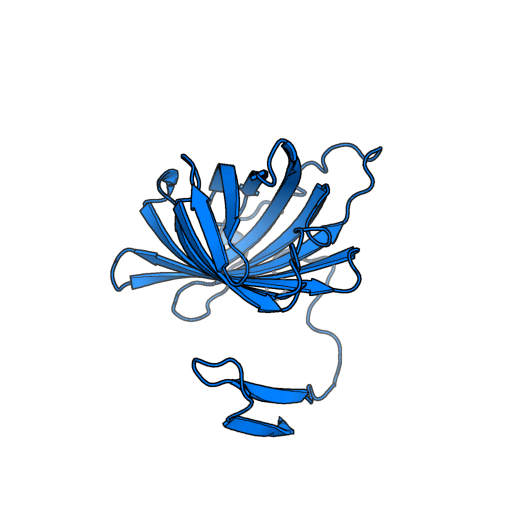09 3.233 1.00 87.62 84 THR A CA 1
ATOM 661 C C . THR A 1 84 ? -15.348 4.270 2.586 1.00 87.62 84 THR A C 1
ATOM 663 O O . THR A 1 84 ? -16.437 4.430 3.130 1.00 87.62 84 THR A O 1
ATOM 666 N N . LEU A 1 85 ? -15.224 3.647 1.411 1.00 85.00 85 LEU A N 1
ATOM 667 C CA . LEU A 1 85 ? -16.359 3.132 0.629 1.00 85.00 85 LEU A CA 1
ATOM 668 C C . LEU A 1 85 ? -17.141 2.034 1.368 1.00 85.00 85 LEU A C 1
ATOM 670 O O . LEU A 1 85 ? -18.350 1.899 1.189 1.00 85.00 85 LEU A O 1
ATOM 674 N N . SER A 1 86 ? -16.461 1.264 2.216 1.00 81.81 86 SER A N 1
ATOM 675 C CA . SER A 1 86 ? -17.064 0.332 3.176 1.00 81.81 86 SER A CA 1
ATOM 676 C C . SER A 1 86 ? -16.097 0.070 4.336 1.00 81.81 86 SER A C 1
ATOM 678 O O . SER A 1 86 ? -14.978 0.580 4.335 1.00 81.81 86 SER A O 1
ATOM 680 N N . GLU A 1 87 ? -16.487 -0.752 5.317 1.00 77.69 87 GLU A N 1
ATOM 681 C CA . GLU A 1 87 ? -15.623 -1.096 6.462 1.00 77.69 87 GLU A CA 1
ATOM 682 C C . GLU A 1 87 ? -14.258 -1.671 6.046 1.00 77.69 87 GLU A C 1
ATOM 684 O O . GLU A 1 87 ? -13.277 -1.536 6.780 1.00 77.69 87 GLU A O 1
ATOM 689 N N . ASN A 1 88 ? -14.187 -2.290 4.865 1.00 85.69 88 ASN A N 1
ATOM 690 C CA . ASN A 1 88 ? -13.021 -3.016 4.394 1.00 85.69 88 ASN A CA 1
ATOM 691 C C . ASN A 1 88 ? -12.458 -2.511 3.062 1.00 85.69 88 ASN A C 1
ATOM 693 O O . ASN A 1 88 ? -11.520 -3.121 2.565 1.00 85.69 88 ASN A O 1
ATOM 697 N N . LEU A 1 89 ? -12.985 -1.424 2.490 1.00 88.19 89 LEU A N 1
ATOM 698 C CA . LEU A 1 89 ? -12.545 -0.886 1.199 1.00 88.19 89 LEU A CA 1
ATOM 699 C C . LEU A 1 89 ? -12.326 0.623 1.276 1.00 88.19 89 LEU A C 1
ATOM 701 O O . LEU A 1 89 ? -13.217 1.357 1.708 1.00 88.19 89 LEU A O 1
ATOM 705 N N . VAL A 1 90 ? -11.175 1.078 0.783 1.00 91.12 90 VAL A N 1
ATOM 706 C CA . VAL A 1 90 ? -10.865 2.503 0.619 1.00 91.12 90 VAL A CA 1
ATOM 707 C C . VAL A 1 90 ? -10.405 2.845 -0.794 1.00 91.12 90 VAL A C 1
ATOM 709 O O . VAL A 1 90 ? -9.693 2.052 -1.413 1.00 91.12 90 VAL A O 1
ATOM 712 N N . ASP A 1 91 ? -10.780 4.041 -1.259 1.00 93.81 91 ASP A N 1
ATOM 713 C CA . ASP A 1 91 ? -10.179 4.741 -2.408 1.00 93.81 91 ASP A CA 1
ATOM 714 C C . ASP A 1 91 ? -9.446 5.973 -1.868 1.00 93.81 91 ASP A C 1
ATOM 716 O O . ASP A 1 91 ? -10.038 6.824 -1.204 1.00 93.81 91 ASP A O 1
ATOM 720 N N . ALA A 1 92 ? -8.139 6.036 -2.085 1.00 94.44 92 ALA A N 1
ATOM 721 C CA . ALA A 1 92 ? -7.262 7.032 -1.505 1.00 94.44 92 ALA A CA 1
ATOM 722 C C . ALA A 1 92 ? -6.480 7.802 -2.562 1.00 94.44 92 ALA A C 1
ATOM 724 O O . ALA A 1 92 ? -5.970 7.242 -3.531 1.00 94.44 92 ALA A O 1
ATOM 725 N N . ASN A 1 93 ? -6.302 9.092 -2.303 1.00 95.69 93 ASN A N 1
ATOM 726 C CA . ASN A 1 93 ? -5.412 9.972 -3.037 1.00 95.69 93 ASN A CA 1
ATOM 727 C C . ASN A 1 93 ? -4.372 10.508 -2.060 1.00 95.69 93 ASN A C 1
ATOM 729 O O . ASN A 1 93 ? -4.706 11.176 -1.081 1.00 95.69 93 ASN A O 1
ATOM 733 N N . ALA A 1 94 ? -3.107 10.200 -2.312 1.00 94.69 94 ALA A N 1
ATOM 734 C CA . ALA A 1 94 ? -2.026 10.546 -1.408 1.00 94.69 94 ALA A CA 1
ATOM 735 C C . ALA A 1 94 ? -0.768 10.976 -2.151 1.00 94.69 94 ALA A C 1
ATOM 737 O O . ALA A 1 94 ? -0.574 10.676 -3.323 1.00 94.69 94 ALA A O 1
ATOM 738 N N . TYR A 1 95 ? 0.121 11.660 -1.450 1.00 89.62 95 TYR A N 1
ATOM 739 C CA . TYR A 1 95 ? 1.421 12.069 -1.940 1.00 89.62 95 TYR A CA 1
ATOM 740 C C . TYR A 1 95 ? 2.522 11.447 -1.084 1.00 89.62 95 TYR A C 1
ATOM 742 O O . TYR A 1 95 ? 2.538 11.573 0.141 1.00 89.62 95 TYR A O 1
ATOM 750 N N . TRP A 1 96 ? 3.450 10.763 -1.750 1.00 84.31 96 TRP A N 1
ATOM 751 C CA . TRP A 1 96 ? 4.608 10.110 -1.154 1.00 84.31 96 TRP A CA 1
ATOM 752 C C . TRP A 1 96 ? 5.806 11.045 -1.260 1.00 84.31 96 TRP A C 1
ATOM 754 O O . TRP A 1 96 ? 6.588 10.977 -2.214 1.00 84.31 96 TRP A O 1
ATOM 764 N N . SER A 1 97 ? 5.955 11.924 -0.270 1.00 75.69 97 SER A N 1
ATOM 765 C CA . SER A 1 97 ? 6.946 13.009 -0.274 1.00 75.69 97 SER A CA 1
ATOM 766 C C . SER A 1 97 ? 8.375 12.532 -0.527 1.00 75.69 97 SER A C 1
ATOM 768 O O . SER A 1 97 ? 9.094 13.143 -1.312 1.00 75.69 97 SER A O 1
ATOM 770 N N . ALA A 1 98 ? 8.771 11.399 0.061 1.00 72.62 98 ALA A N 1
ATOM 771 C CA . ALA A 1 98 ? 10.108 10.830 -0.124 1.00 72.62 98 ALA A CA 1
ATOM 772 C C . ALA A 1 98 ? 10.391 10.348 -1.563 1.00 72.62 98 ALA A C 1
ATOM 774 O O . ALA A 1 98 ? 11.549 10.237 -1.953 1.00 72.62 98 ALA A O 1
ATOM 775 N N . LEU A 1 99 ? 9.351 10.050 -2.352 1.00 76.62 99 LEU A N 1
ATOM 776 C CA . LEU A 1 99 ? 9.476 9.601 -3.745 1.00 76.62 99 LEU A CA 1
ATOM 777 C C . LEU A 1 99 ? 9.198 10.721 -4.759 1.00 76.62 99 LEU A C 1
ATOM 779 O O . LEU A 1 99 ? 9.520 10.590 -5.946 1.00 76.62 99 LEU A O 1
ATOM 783 N N . GLY A 1 100 ? 8.568 11.808 -4.309 1.00 82.12 100 GLY A N 1
ATOM 784 C CA . GLY A 1 100 ? 8.022 12.828 -5.195 1.00 82.12 100 GLY A CA 1
ATOM 785 C C . GLY A 1 100 ? 6.976 12.245 -6.146 1.00 82.12 100 GLY A C 1
ATOM 786 O O . GLY A 1 100 ? 7.052 12.492 -7.354 1.00 82.12 100 GLY A O 1
ATOM 787 N N . LEU A 1 101 ? 6.082 11.400 -5.616 1.00 85.19 101 LEU A N 1
ATOM 788 C CA . LEU A 1 101 ? 5.039 10.711 -6.376 1.00 85.19 101 LEU A CA 1
ATOM 789 C C . LEU A 1 101 ? 3.668 10.926 -5.739 1.00 85.19 101 LEU A C 1
ATOM 791 O O . LEU A 1 101 ? 3.493 10.710 -4.542 1.00 85.19 101 LEU A O 1
ATOM 795 N N . SER A 1 102 ? 2.693 11.291 -6.560 1.00 91.81 102 SER A N 1
ATOM 796 C CA . SER A 1 102 ? 1.279 11.178 -6.225 1.00 91.81 102 SER A CA 1
ATOM 797 C C . SER A 1 102 ? 0.834 9.730 -6.395 1.00 91.81 102 SER A C 1
ATOM 799 O O . SER A 1 102 ? 1.378 8.992 -7.212 1.00 91.81 102 SER A O 1
ATOM 801 N N . GLN A 1 103 ? -0.152 9.322 -5.616 1.00 94.81 103 GLN A N 1
ATOM 802 C CA . GLN A 1 103 ? -0.686 7.978 -5.577 1.00 94.81 103 GLN A CA 1
ATOM 803 C C . GLN A 1 103 ? -2.210 8.044 -5.606 1.00 94.81 103 GLN A C 1
ATOM 805 O O . GLN A 1 103 ? -2.811 8.692 -4.752 1.00 94.81 103 GLN A O 1
ATOM 810 N N . ARG A 1 104 ? -2.821 7.298 -6.527 1.00 96.19 104 ARG A N 1
ATOM 811 C CA . ARG A 1 104 ? -4.200 6.827 -6.386 1.00 96.19 104 ARG A CA 1
ATOM 812 C C . ARG A 1 104 ? -4.165 5.382 -5.912 1.00 96.19 104 ARG A C 1
ATOM 814 O O . ARG A 1 104 ? -3.448 4.577 -6.501 1.00 96.19 104 ARG A O 1
ATOM 821 N N . PHE A 1 105 ? -4.873 5.059 -4.841 1.00 95.81 105 PHE A N 1
ATOM 822 C CA . PHE A 1 105 ? -4.702 3.804 -4.122 1.00 95.81 105 PHE A CA 1
ATOM 823 C C . PHE A 1 105 ? -6.033 3.200 -3.714 1.00 95.81 105 PHE A C 1
ATOM 825 O O . PHE A 1 105 ? -6.787 3.795 -2.956 1.00 95.81 105 PHE A O 1
ATOM 832 N N . PHE A 1 106 ? -6.268 1.974 -4.156 1.00 95.25 106 PHE A N 1
ATOM 833 C CA . PHE A 1 106 ? -7.357 1.143 -3.676 1.00 95.25 106 PHE A CA 1
ATOM 834 C C . PHE A 1 106 ? -6.797 0.097 -2.725 1.00 95.25 106 PHE A C 1
ATOM 836 O O . PHE A 1 106 ? -5.798 -0.552 -3.043 1.00 95.25 106 PHE A O 1
ATOM 843 N N . LEU A 1 107 ? -7.449 -0.087 -1.581 1.00 94.44 107 LEU A N 1
ATOM 844 C CA . LEU A 1 107 ? -7.121 -1.147 -0.631 1.00 94.44 107 LEU A CA 1
ATOM 845 C C . LEU A 1 107 ? -8.392 -1.815 -0.145 1.00 94.44 107 LEU A C 1
ATOM 847 O O . LEU A 1 107 ? -9.273 -1.149 0.398 1.00 94.44 107 LEU A O 1
ATOM 851 N N . MET A 1 108 ? -8.432 -3.134 -0.290 1.00 92.69 108 MET A N 1
ATOM 852 C CA . MET A 1 108 ? -9.472 -3.993 0.246 1.00 92.69 108 MET A CA 1
ATOM 853 C C . MET A 1 108 ? -8.882 -4.941 1.287 1.00 92.69 108 MET A C 1
ATOM 855 O O . MET A 1 108 ? -7.853 -5.566 1.039 1.00 92.69 108 MET A O 1
ATOM 859 N N . VAL A 1 109 ? -9.554 -5.087 2.424 1.00 91.06 109 VAL A N 1
ATOM 860 C CA . VAL A 1 109 ? -9.276 -6.135 3.406 1.00 91.06 109 VAL A CA 1
ATOM 861 C C . VAL A 1 109 ? -10.316 -7.243 3.250 1.00 91.06 109 VAL A C 1
ATOM 863 O O . VAL A 1 109 ? -11.517 -6.993 3.311 1.00 91.06 109 VAL A O 1
ATOM 866 N N . VAL A 1 110 ? -9.876 -8.479 3.055 1.00 88.31 110 VAL A N 1
ATOM 867 C CA . VAL A 1 110 ? -10.744 -9.657 2.947 1.00 88.31 110 VAL A CA 1
ATOM 868 C C . VAL A 1 110 ? -10.555 -10.508 4.196 1.00 88.31 110 VAL A C 1
ATOM 870 O O . VAL A 1 110 ? -9.426 -10.828 4.573 1.00 88.31 110 VAL A O 1
ATOM 873 N N . ASP A 1 111 ? -11.667 -10.803 4.871 1.00 87.00 111 ASP A N 1
ATOM 874 C CA . ASP A 1 111 ? -11.757 -11.670 6.053 1.00 87.00 111 ASP A CA 1
ATOM 875 C C . ASP A 1 111 ? -10.770 -11.346 7.188 1.00 87.00 111 ASP A C 1
ATOM 877 O O . ASP A 1 111 ? -10.452 -12.196 8.014 1.00 87.00 111 ASP A O 1
ATOM 881 N N . ASN A 1 112 ? -10.289 -10.096 7.261 1.00 86.31 112 ASN A N 1
ATOM 882 C CA . ASN A 1 112 ? -9.278 -9.648 8.226 1.00 86.31 112 ASN A CA 1
ATOM 883 C C . ASN A 1 112 ? -7.958 -10.451 8.163 1.00 86.31 112 ASN A C 1
ATOM 885 O O . ASN A 1 112 ? -7.189 -10.437 9.123 1.00 86.31 112 ASN A O 1
ATOM 889 N N . THR A 1 113 ? -7.689 -11.144 7.053 1.00 88.44 113 THR A N 1
ATOM 890 C CA . THR A 1 113 ? -6.486 -11.972 6.856 1.00 88.44 113 THR A CA 1
ATOM 891 C C . THR A 1 113 ? -5.720 -11.624 5.590 1.00 88.44 113 THR A C 1
ATOM 893 O O . THR A 1 113 ? -4.536 -11.930 5.514 1.00 88.44 113 THR A O 1
ATOM 896 N N . LEU A 1 114 ? -6.366 -10.970 4.623 1.00 88.94 114 LEU A N 1
ATOM 897 C CA . LEU A 1 114 ? -5.793 -10.644 3.323 1.00 88.94 114 LEU A CA 1
ATOM 898 C C . LEU A 1 114 ? -6.001 -9.164 3.000 1.00 88.94 114 LEU A C 1
ATOM 900 O O . LEU A 1 114 ? -7.096 -8.633 3.169 1.00 88.94 114 LEU A O 1
ATOM 904 N N . GLN A 1 115 ? -4.966 -8.508 2.494 1.00 93.81 115 GLN A N 1
ATOM 905 C CA . GLN A 1 115 ? -5.030 -7.192 1.874 1.00 93.81 115 GLN A CA 1
ATOM 906 C C . GLN A 1 115 ? -4.782 -7.326 0.379 1.00 93.81 115 GLN A C 1
ATOM 908 O O . GLN A 1 115 ? -3.797 -7.930 -0.040 1.00 93.81 115 GLN A O 1
ATOM 913 N N . LEU A 1 116 ? -5.661 -6.724 -0.414 1.00 93.31 116 LEU A N 1
ATOM 914 C CA . LEU A 1 116 ? -5.509 -6.571 -1.854 1.00 93.31 116 LEU A CA 1
ATOM 915 C C . LEU A 1 116 ? -5.416 -5.089 -2.165 1.00 93.31 116 LEU A C 1
ATOM 917 O O . LEU A 1 116 ? -6.225 -4.300 -1.672 1.00 93.31 116 LEU A O 1
ATOM 921 N N . SER A 1 117 ? -4.440 -4.703 -2.977 1.00 94.94 117 SER A N 1
ATOM 922 C CA . SER A 1 117 ? -4.235 -3.301 -3.296 1.00 94.94 117 SER A CA 1
ATOM 923 C C . SER A 1 117 ? -3.862 -3.042 -4.744 1.00 94.94 117 SER A C 1
ATOM 925 O O . SER A 1 117 ? -3.208 -3.849 -5.402 1.00 94.94 117 SER A O 1
ATOM 927 N N . LEU A 1 118 ? -4.275 -1.871 -5.219 1.00 96.00 118 LEU A N 1
ATOM 928 C CA . LEU A 1 118 ? -3.898 -1.321 -6.511 1.00 96.00 118 LEU A CA 1
ATOM 929 C C . LEU A 1 118 ? -3.446 0.119 -6.299 1.00 96.00 118 LEU A C 1
ATOM 931 O O . LEU A 1 118 ? -4.239 0.953 -5.869 1.00 96.00 118 LEU A O 1
ATOM 935 N N . ALA A 1 119 ? -2.191 0.417 -6.620 1.00 96.12 119 ALA A N 1
ATOM 936 C CA . ALA A 1 119 ? -1.659 1.769 -6.590 1.00 96.12 119 ALA A CA 1
ATOM 937 C C . ALA A 1 119 ? -1.260 2.236 -7.988 1.00 96.12 119 ALA A C 1
ATOM 939 O O . ALA A 1 119 ? -0.508 1.562 -8.686 1.00 96.12 119 ALA A O 1
ATOM 940 N N . GLN A 1 120 ? -1.699 3.427 -8.369 1.00 95.44 120 GLN A N 1
ATOM 941 C CA . GLN A 1 120 ? -1.179 4.156 -9.518 1.00 95.44 120 GLN A CA 1
ATOM 942 C C . GLN A 1 120 ? -0.313 5.291 -8.994 1.00 95.44 120 GLN A C 1
ATOM 944 O O . GLN A 1 120 ? -0.808 6.178 -8.304 1.00 95.44 120 GLN A O 1
ATOM 949 N N . MET A 1 121 ? 0.977 5.245 -9.305 1.00 93.56 121 MET A N 1
ATOM 950 C CA . MET A 1 121 ? 1.967 6.216 -8.859 1.00 93.56 121 MET A CA 1
ATOM 951 C C . MET A 1 121 ? 2.326 7.137 -10.024 1.00 93.56 121 MET A C 1
ATOM 953 O O . MET A 1 121 ? 2.780 6.663 -11.067 1.00 93.56 121 MET A O 1
ATOM 957 N N . SER A 1 122 ? 2.173 8.446 -9.855 1.00 88.25 122 SER A N 1
ATOM 958 C CA . SER A 1 122 ? 2.441 9.447 -10.889 1.00 88.25 122 SER A CA 1
ATOM 959 C C . SER A 1 122 ? 3.352 10.568 -10.400 1.00 88.25 122 SER A C 1
ATOM 961 O O . SER A 1 122 ? 3.472 10.836 -9.207 1.00 88.25 122 SER A O 1
ATOM 963 N N . ARG A 1 123 ? 4.009 11.248 -11.339 1.00 86.31 123 ARG A N 1
ATOM 964 C CA . ARG A 1 123 ? 4.730 12.502 -11.112 1.00 86.31 123 ARG A CA 1
ATOM 965 C C . ARG A 1 123 ? 4.164 13.556 -12.052 1.00 86.31 123 ARG A C 1
ATOM 967 O O . ARG A 1 123 ? 4.402 13.504 -13.258 1.00 86.31 123 ARG A O 1
ATOM 974 N N . GLY A 1 124 ? 3.406 14.501 -11.500 1.00 85.19 124 GLY A N 1
ATOM 975 C CA . GLY A 1 124 ? 2.578 15.384 -12.320 1.00 85.19 124 GLY A CA 1
ATOM 976 C C . GLY A 1 124 ? 1.590 14.557 -13.146 1.00 85.19 124 GLY A C 1
ATOM 977 O O . GLY A 1 124 ? 0.934 13.665 -12.614 1.00 85.19 124 GLY A O 1
ATOM 978 N N . GLU A 1 125 ? 1.534 14.810 -14.451 1.00 83.38 125 GLU A N 1
ATOM 979 C CA . GLU A 1 125 ? 0.647 14.098 -15.384 1.00 83.38 125 GLU A CA 1
ATOM 980 C C . GLU A 1 125 ? 1.221 12.757 -15.876 1.00 83.38 125 GLU A C 1
ATOM 982 O O . GLU A 1 125 ? 0.560 12.015 -16.602 1.00 83.38 125 GLU A O 1
ATOM 987 N N . HIS A 1 126 ? 2.451 12.415 -15.486 1.00 77.50 126 HIS A N 1
ATOM 988 C CA . HIS A 1 126 ? 3.120 11.208 -15.955 1.00 77.50 126 HIS A CA 1
ATOM 989 C C . HIS A 1 126 ? 2.923 10.054 -14.978 1.00 77.50 126 HIS A C 1
ATOM 991 O O . HIS A 1 126 ? 3.414 10.090 -13.848 1.00 77.50 126 HIS A O 1
ATOM 997 N N . MET A 1 127 ? 2.244 9.000 -15.425 1.00 86.62 127 MET A N 1
ATOM 998 C CA . MET A 1 127 ? 2.198 7.737 -14.693 1.00 86.62 127 MET A CA 1
ATOM 999 C C . MET A 1 127 ? 3.580 7.077 -14.722 1.00 86.62 127 MET A C 1
ATOM 1001 O O . MET A 1 127 ? 4.177 6.906 -15.785 1.00 86.62 127 MET A O 1
ATOM 1005 N N . MET A 1 128 ? 4.082 6.732 -13.540 1.00 87.50 128 MET A N 1
ATOM 1006 C CA . MET A 1 128 ? 5.397 6.129 -13.344 1.00 87.50 128 MET A CA 1
ATOM 1007 C C . MET A 1 128 ? 5.271 4.633 -13.093 1.00 87.50 128 MET A C 1
ATOM 1009 O O . MET A 1 128 ? 5.953 3.851 -13.749 1.00 87.50 128 MET A O 1
ATOM 1013 N N . TYR A 1 129 ? 4.383 4.251 -12.168 1.00 89.75 129 TYR A N 1
ATOM 1014 C CA . TYR A 1 129 ? 4.207 2.862 -11.761 1.00 89.75 129 TYR A CA 1
ATOM 1015 C C . TYR A 1 129 ? 2.738 2.504 -11.576 1.00 89.75 129 TYR A C 1
ATOM 1017 O O . TYR A 1 129 ? 1.957 3.304 -11.061 1.00 89.75 129 TYR A O 1
ATOM 1025 N N . ILE A 1 130 ? 2.398 1.269 -11.916 1.00 92.94 130 ILE A N 1
ATOM 1026 C CA . ILE A 1 130 ? 1.190 0.588 -11.458 1.00 92.94 130 ILE A CA 1
ATOM 1027 C C . ILE A 1 130 ? 1.658 -0.542 -10.545 1.00 92.94 130 ILE A C 1
ATOM 1029 O O . ILE A 1 130 ? 2.515 -1.328 -10.933 1.00 92.94 130 ILE A O 1
ATOM 1033 N N . VAL A 1 131 ? 1.136 -0.601 -9.325 1.00 94.06 131 VAL A N 1
ATOM 1034 C CA . VAL A 1 131 ? 1.535 -1.573 -8.303 1.00 94.06 131 VAL A CA 1
ATOM 1035 C C . VAL A 1 131 ? 0.317 -2.384 -7.900 1.00 94.06 131 VAL A C 1
ATOM 1037 O O . VAL A 1 131 ? -0.662 -1.815 -7.419 1.00 94.06 131 VAL A O 1
ATOM 1040 N N . VAL A 1 132 ? 0.378 -3.699 -8.082 1.00 93.25 132 VAL A N 1
ATOM 1041 C CA . VAL A 1 132 ? -0.674 -4.635 -7.671 1.00 93.25 132 VAL A CA 1
ATOM 1042 C C . VAL A 1 132 ? -0.147 -5.448 -6.503 1.00 93.25 132 VAL A C 1
ATOM 1044 O O . VAL A 1 132 ? 0.756 -6.259 -6.678 1.00 93.25 132 VAL A O 1
ATOM 1047 N N . GLY A 1 133 ? -0.658 -5.177 -5.306 1.00 90.69 133 GLY A N 1
ATOM 1048 C CA . GLY A 1 133 ? -0.150 -5.743 -4.060 1.00 90.69 133 GLY A CA 1
ATOM 1049 C C . GLY A 1 133 ? -1.108 -6.741 -3.430 1.00 90.69 133 GLY A C 1
ATOM 1050 O O . GLY A 1 133 ? -2.320 -6.520 -3.410 1.00 90.69 133 GLY A O 1
ATOM 1051 N N . GLN A 1 134 ? -0.540 -7.792 -2.854 1.00 91.31 134 GLN A N 1
ATOM 1052 C CA . GLN A 1 134 ? -1.237 -8.725 -1.984 1.00 91.31 134 GLN A CA 1
ATOM 1053 C C . GLN A 1 134 ? -0.424 -8.915 -0.702 1.00 91.31 134 GLN A C 1
ATOM 1055 O O . GLN A 1 134 ? 0.759 -9.253 -0.768 1.00 91.31 134 GLN A O 1
ATOM 1060 N N . ASN A 1 135 ? -1.057 -8.747 0.459 1.00 90.81 135 ASN A N 1
ATOM 1061 C CA . ASN A 1 135 ? -0.419 -8.960 1.755 1.00 90.81 135 ASN A CA 1
ATOM 1062 C C . ASN A 1 135 ? -1.269 -9.861 2.641 1.00 90.81 135 ASN A C 1
ATOM 1064 O O . ASN A 1 135 ? -2.466 -9.634 2.803 1.00 90.81 135 ASN A O 1
ATOM 1068 N N . ASP A 1 136 ? -0.626 -10.825 3.281 1.00 92.12 136 ASP A N 1
ATOM 1069 C CA . ASP A 1 136 ? -1.247 -11.657 4.297 1.00 92.12 136 ASP A CA 1
ATOM 1070 C C . ASP A 1 136 ? -1.011 -11.055 5.679 1.00 92.12 136 ASP A C 1
ATOM 1072 O O . ASP A 1 136 ? 0.007 -10.399 5.950 1.00 92.12 136 ASP A O 1
ATOM 1076 N N . LYS A 1 137 ? -1.966 -11.284 6.576 1.00 91.88 137 LYS A N 1
ATOM 1077 C CA . LYS A 1 137 ? -1.824 -10.910 7.975 1.00 91.88 137 LYS A CA 1
ATOM 1078 C C . LYS A 1 137 ? -0.806 -11.820 8.649 1.00 91.88 137 LYS A C 1
ATOM 1080 O O . LYS A 1 137 ? -0.905 -13.043 8.600 1.00 91.88 137 LYS A O 1
ATOM 1085 N N . VAL A 1 138 ? 0.167 -11.206 9.306 1.00 89.44 138 VAL A N 1
ATOM 1086 C CA . VAL A 1 138 ? 1.274 -11.893 9.966 1.00 89.44 138 VAL A CA 1
ATOM 1087 C C . VAL A 1 138 ? 0.969 -12.024 11.461 1.00 89.44 138 VAL A C 1
ATOM 1089 O O . VAL A 1 138 ? 0.647 -11.012 12.094 1.00 89.44 138 VAL A O 1
ATOM 1092 N N . PRO A 1 139 ? 1.094 -13.228 12.048 1.00 85.44 139 PRO A N 1
ATOM 1093 C CA . PRO A 1 139 ? 1.001 -13.418 13.494 1.00 85.44 139 PRO A CA 1
ATOM 1094 C C . PRO A 1 139 ? 2.031 -12.568 14.258 1.00 85.44 139 PRO A C 1
ATOM 1096 O O . PRO A 1 139 ? 3.160 -12.377 13.799 1.00 85.44 139 PRO A O 1
ATOM 1099 N N . GLU A 1 140 ? 1.660 -12.040 15.427 1.00 75.44 140 GLU A N 1
ATOM 1100 C CA . GLU A 1 140 ? 2.504 -11.099 16.185 1.00 75.44 140 GLU A CA 1
ATOM 1101 C C . GLU A 1 140 ? 3.850 -11.696 16.624 1.00 75.44 140 GLU A C 1
ATOM 1103 O O . GLU A 1 140 ? 4.853 -10.985 16.684 1.00 75.44 140 GLU A O 1
ATOM 1108 N N . ASP A 1 141 ? 3.872 -13.002 16.867 1.00 74.38 141 ASP A N 1
ATOM 1109 C CA .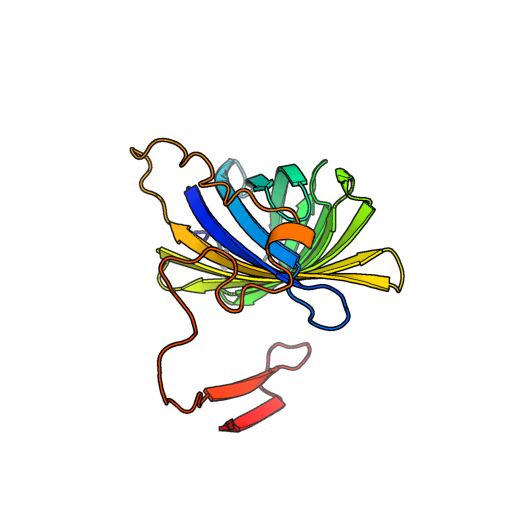 ASP A 1 141 ? 5.004 -13.833 17.274 1.00 74.38 141 ASP A CA 1
ATOM 1110 C C . ASP A 1 141 ? 5.951 -14.201 16.119 1.00 74.38 141 ASP A C 1
ATOM 1112 O O . ASP A 1 141 ? 7.075 -14.651 16.351 1.00 74.38 141 ASP A O 1
ATOM 1116 N N . THR A 1 142 ? 5.549 -13.961 14.869 1.00 71.06 142 THR A N 1
ATOM 1117 C CA . THR A 1 142 ? 6.414 -14.202 13.711 1.00 71.06 142 THR A CA 1
ATOM 1118 C C . THR A 1 142 ? 7.424 -13.054 13.580 1.00 71.06 142 THR A C 1
ATOM 1120 O O . THR A 1 142 ? 7.013 -11.888 13.569 1.00 71.06 142 THR A O 1
ATOM 1123 N N . PRO A 1 143 ? 8.741 -13.309 13.446 1.00 65.12 143 PRO A N 1
ATOM 1124 C CA . PRO A 1 143 ? 9.722 -12.261 13.156 1.00 65.12 143 PRO A CA 1
ATOM 1125 C C . PRO A 1 143 ? 9.295 -11.439 11.937 1.00 65.12 143 PRO A C 1
ATOM 1127 O O . PRO A 1 143 ? 8.613 -11.960 11.059 1.00 65.12 143 PRO A O 1
ATOM 1130 N N . VAL A 1 144 ? 9.651 -10.150 11.870 1.00 56.59 144 VAL A N 1
ATOM 1131 C CA . VAL A 1 144 ? 9.384 -9.343 10.664 1.00 56.59 144 VAL A CA 1
ATOM 1132 C C . VAL A 1 144 ? 9.987 -10.090 9.478 1.00 56.59 144 VAL A C 1
ATOM 1134 O O . VAL A 1 144 ? 11.206 -10.283 9.485 1.00 56.59 144 VAL A O 1
ATOM 1137 N N . PRO A 1 145 ? 9.170 -10.575 8.520 1.00 52.72 145 PRO A N 1
ATOM 1138 C CA . PRO A 1 145 ? 9.704 -11.352 7.420 1.00 52.72 145 PRO A CA 1
ATOM 1139 C C . PRO A 1 145 ? 10.720 -10.472 6.700 1.00 52.72 145 PRO A C 1
ATOM 1141 O O . PRO A 1 145 ? 10.403 -9.371 6.245 1.00 52.72 145 PRO A O 1
ATOM 1144 N N . GLN A 1 146 ? 11.973 -10.924 6.675 1.00 46.19 146 GLN A N 1
ATOM 1145 C CA . GLN A 1 146 ? 12.977 -10.281 5.847 1.00 46.19 146 GLN A CA 1
ATOM 1146 C C . GLN A 1 146 ? 12.545 -10.480 4.399 1.00 46.19 146 GLN A C 1
ATOM 1148 O O . GLN A 1 146 ? 12.169 -11.585 4.012 1.00 46.19 146 GLN A O 1
ATOM 1153 N N . SER A 1 147 ? 12.555 -9.394 3.626 1.00 41.56 147 SER A N 1
ATOM 1154 C CA . SER A 1 147 ? 12.215 -9.423 2.207 1.00 41.56 147 SER A CA 1
ATOM 1155 C C . SER A 1 147 ? 12.976 -10.562 1.529 1.00 41.56 147 SER A C 1
ATOM 1157 O O . SER A 1 147 ? 14.207 -10.559 1.495 1.00 41.56 147 SER A O 1
ATOM 1159 N N . THR A 1 148 ? 12.253 -11.536 0.979 1.00 40.75 148 THR A N 1
ATOM 1160 C CA . THR A 1 148 ? 12.796 -12.424 -0.046 1.00 40.75 148 THR A CA 1
ATOM 1161 C C . THR A 1 148 ? 12.972 -11.580 -1.300 1.00 40.75 148 THR A C 1
ATOM 1163 O O . THR A 1 148 ? 12.099 -11.517 -2.161 1.00 40.75 148 THR A O 1
ATOM 1166 N N . VAL A 1 149 ? 14.080 -10.842 -1.349 1.00 40.12 149 VAL A N 1
ATOM 1167 C CA . VAL A 1 149 ? 14.502 -10.087 -2.523 1.00 40.12 149 VAL A CA 1
ATOM 1168 C C . VAL A 1 149 ? 14.774 -11.110 -3.619 1.00 40.12 149 VAL A C 1
ATOM 1170 O O . VAL A 1 149 ? 15.727 -11.882 -3.519 1.00 40.12 149 VAL A O 1
ATOM 1173 N N . VAL A 1 150 ? 13.959 -11.126 -4.673 1.00 40.91 150 VAL A N 1
ATOM 1174 C CA . VAL A 1 150 ? 14.383 -11.770 -5.917 1.00 40.91 150 VAL A CA 1
ATOM 1175 C C . VAL A 1 150 ? 15.372 -10.806 -6.560 1.00 40.91 150 VAL A C 1
ATOM 1177 O O . VAL A 1 150 ? 15.005 -9.729 -7.026 1.00 40.91 150 VAL A O 1
ATOM 1180 N N . SER A 1 151 ? 16.654 -11.150 -6.476 1.00 35.12 151 SER A N 1
ATOM 1181 C CA . SER A 1 151 ? 17.720 -10.418 -7.150 1.00 35.12 151 SER A CA 1
ATOM 1182 C C . SER A 1 151 ? 17.559 -10.574 -8.660 1.00 35.12 151 SER A C 1
ATOM 1184 O O . SER A 1 151 ? 17.658 -11.682 -9.175 1.00 35.12 151 SER A O 1
ATOM 1186 N N . GLY A 1 152 ? 17.370 -9.457 -9.352 1.00 41.94 152 GLY A N 1
ATOM 1187 C CA . GLY A 1 152 ? 17.445 -9.338 -10.804 1.00 41.94 152 GLY A CA 1
ATOM 1188 C C . GLY A 1 152 ? 17.252 -7.877 -11.188 1.00 41.94 152 GLY A C 1
ATOM 1189 O O . GLY A 1 152 ? 16.339 -7.215 -10.692 1.00 41.94 152 GLY A O 1
ATOM 1190 N N . THR A 1 153 ? 18.137 -7.331 -12.015 1.00 41.31 153 THR A N 1
ATOM 1191 C CA . THR A 1 153 ? 17.861 -6.053 -12.676 1.00 41.31 153 THR A CA 1
ATOM 1192 C C . THR A 1 153 ? 16.826 -6.285 -13.782 1.00 41.31 153 THR A C 1
ATOM 1194 O O . THR A 1 153 ? 16.678 -7.402 -14.270 1.00 41.31 153 THR A O 1
ATOM 1197 N N . HIS A 1 154 ? 16.115 -5.241 -14.217 1.00 43.62 154 HIS A N 1
ATOM 1198 C CA . HIS A 1 154 ? 15.228 -5.296 -15.394 1.00 43.62 154 HIS A CA 1
ATOM 1199 C C . HIS A 1 154 ? 15.899 -5.941 -16.625 1.00 43.62 154 HIS A C 1
ATOM 1201 O O . HIS A 1 154 ? 15.219 -6.540 -17.450 1.00 43.62 154 HIS A O 1
ATOM 1207 N N . TYR A 1 155 ? 17.229 -5.840 -16.723 1.00 41.66 155 TYR A N 1
ATOM 1208 C CA . TYR A 1 155 ? 18.048 -6.458 -17.762 1.00 41.66 155 TYR A CA 1
ATOM 1209 C C . TYR A 1 155 ? 18.137 -7.984 -17.642 1.00 41.66 155 TYR A C 1
ATOM 1211 O O . TYR A 1 155 ? 18.149 -8.672 -18.656 1.00 41.66 155 TYR A O 1
ATOM 1219 N N . ASP A 1 156 ? 18.169 -8.517 -16.420 1.00 46.03 156 ASP A N 1
ATOM 1220 C CA . ASP A 1 156 ? 18.365 -9.949 -16.160 1.00 46.03 156 ASP A CA 1
ATOM 1221 C C . ASP A 1 156 ? 17.077 -10.766 -16.360 1.00 46.03 156 ASP A C 1
ATOM 1223 O O . ASP A 1 156 ? 17.130 -11.982 -16.520 1.00 46.03 156 ASP A O 1
ATOM 1227 N N . LEU A 1 157 ? 15.917 -10.099 -16.348 1.00 50.72 157 LEU A N 1
ATOM 1228 C CA . LEU A 1 157 ? 14.589 -10.722 -16.421 1.00 50.72 157 LEU A CA 1
ATOM 1229 C C . LEU A 1 157 ? 13.841 -10.407 -17.726 1.00 50.72 157 LEU A C 1
ATOM 1231 O O . LEU A 1 157 ? 12.723 -10.884 -17.907 1.00 50.72 157 LEU A O 1
ATOM 1235 N N . HIS A 1 158 ? 14.440 -9.616 -18.625 1.00 49.84 158 HIS A N 1
ATOM 1236 C CA . HIS A 1 158 ? 13.802 -9.130 -19.855 1.00 49.84 158 HIS A CA 1
ATOM 1237 C C . HIS A 1 158 ? 13.374 -10.268 -20.798 1.00 49.84 158 HIS A C 1
ATOM 1239 O O . HIS A 1 158 ? 12.317 -10.187 -21.419 1.00 49.84 158 HIS A O 1
ATOM 1245 N N . ASP A 1 159 ? 14.173 -11.337 -20.869 1.00 48.31 159 ASP A N 1
ATOM 1246 C CA . ASP A 1 159 ? 13.939 -12.481 -21.763 1.00 48.31 159 ASP A CA 1
ATOM 1247 C C . ASP A 1 159 ? 13.462 -13.742 -21.021 1.00 48.31 159 ASP A C 1
ATOM 1249 O O . ASP A 1 159 ? 13.264 -14.790 -21.637 1.00 48.31 159 ASP A O 1
ATOM 1253 N N . ASP A 1 160 ? 13.271 -13.661 -19.700 1.00 46.72 160 ASP A N 1
ATOM 1254 C CA . ASP A 1 160 ? 12.748 -14.769 -18.904 1.00 46.72 160 ASP A CA 1
ATOM 1255 C C . ASP A 1 160 ? 11.210 -14.676 -18.812 1.00 46.72 160 ASP A C 1
ATOM 1257 O O . ASP A 1 160 ? 10.694 -13.837 -18.064 1.00 46.72 160 ASP A O 1
ATOM 1261 N N . PRO A 1 161 ? 10.448 -15.560 -19.495 1.00 48.69 161 PRO A N 1
ATOM 1262 C CA . PRO A 1 161 ? 8.983 -15.549 -19.453 1.00 48.69 161 PRO A CA 1
ATOM 1263 C C . PRO A 1 161 ? 8.420 -15.876 -18.059 1.00 48.69 161 PRO A C 1
ATOM 1265 O O . PRO A 1 161 ? 7.246 -15.627 -17.783 1.00 48.69 161 PRO A O 1
ATOM 1268 N N . THR A 1 162 ? 9.247 -16.437 -17.173 1.00 44.97 162 THR A N 1
ATOM 1269 C CA . THR A 1 162 ? 8.923 -16.733 -15.774 1.00 44.97 162 THR A CA 1
ATOM 1270 C C . THR A 1 162 ? 9.474 -15.680 -14.813 1.00 44.97 162 THR A C 1
ATOM 1272 O O . THR A 1 162 ? 9.001 -15.596 -13.682 1.00 44.97 162 THR A O 1
ATOM 1275 N N . SER A 1 163 ? 10.423 -14.857 -15.262 1.00 47.31 163 SER A N 1
ATOM 1276 C CA . SER A 1 163 ? 11.113 -13.812 -14.498 1.00 47.31 163 SER A CA 1
ATOM 1277 C C . SER A 1 163 ? 11.632 -14.279 -13.124 1.00 47.31 163 SER A C 1
ATOM 1279 O O . SER A 1 163 ? 11.408 -13.618 -12.109 1.00 47.31 163 SER A O 1
ATOM 1281 N N . GLY A 1 164 ? 12.310 -15.430 -13.078 1.00 44.50 164 GLY A N 1
ATOM 1282 C CA . GLY A 1 164 ? 12.957 -15.982 -11.883 1.00 44.50 164 GLY A CA 1
ATOM 1283 C C . GLY A 1 164 ? 12.030 -16.748 -10.933 1.00 44.50 164 GLY A C 1
ATOM 1284 O O . GLY A 1 164 ? 12.382 -16.976 -9.775 1.00 44.50 164 GLY A O 1
ATOM 1285 N N . ARG A 1 165 ? 10.836 -17.143 -11.385 1.00 46.09 165 ARG A N 1
ATOM 1286 C CA . ARG A 1 165 ? 9.875 -17.914 -10.583 1.00 46.09 165 ARG A CA 1
ATOM 1287 C C . ARG A 1 165 ? 10.238 -19.408 -10.528 1.00 46.09 165 ARG A C 1
ATOM 1289 O O . ARG A 1 165 ? 10.552 -20.011 -11.545 1.00 46.09 165 ARG A O 1
ATOM 1296 N N . GLY A 1 166 ? 10.018 -20.044 -9.372 1.00 36.19 166 GLY A N 1
ATOM 1297 C CA . GLY A 1 166 ? 9.693 -21.480 -9.272 1.00 36.19 166 GLY A CA 1
ATOM 1298 C C . GLY A 1 166 ? 8.189 -21.742 -9.473 1.00 36.19 166 GLY A C 1
ATOM 1299 O O . GLY A 1 166 ? 7.647 -22.629 -8.825 1.00 36.19 166 GLY A O 1
ATOM 1300 N N . GLU A 1 167 ? 7.552 -20.927 -10.334 1.00 33.09 167 GLU A N 1
ATOM 1301 C CA . GLU A 1 167 ? 6.111 -20.593 -10.473 1.00 33.09 167 GLU A CA 1
ATOM 1302 C C . GLU A 1 167 ? 5.556 -19.626 -9.391 1.00 33.09 167 GLU A C 1
ATOM 1304 O O . GLU A 1 167 ? 6.066 -19.571 -8.279 1.00 33.09 167 GLU A O 1
ATOM 1309 N N . ILE A 1 168 ? 4.609 -18.708 -9.673 1.00 33.28 168 ILE A N 1
ATOM 1310 C CA . ILE A 1 168 ? 3.308 -18.910 -10.348 1.00 33.28 168 ILE A CA 1
ATOM 1311 C C . ILE A 1 168 ? 3.009 -17.885 -11.467 1.00 33.28 168 ILE A C 1
ATOM 1313 O O . ILE A 1 168 ? 2.979 -16.677 -11.237 1.00 33.28 168 ILE A O 1
ATOM 1317 N N . LEU A 1 169 ? 2.746 -18.407 -12.674 1.00 41.81 169 LEU A N 1
ATOM 1318 C CA . LEU A 1 169 ? 1.881 -17.841 -13.726 1.00 41.81 169 LEU A CA 1
ATOM 1319 C C . LEU A 1 169 ? 0.413 -17.937 -13.269 1.00 41.81 169 LEU A C 1
ATOM 1321 O O . LEU A 1 169 ? 0.087 -18.882 -12.559 1.00 41.81 169 LEU A O 1
ATOM 1325 N N . LEU A 1 170 ? -0.518 -17.083 -13.712 1.00 35.50 170 LEU A N 1
ATOM 1326 C CA . LEU A 1 170 ? -1.953 -17.355 -13.492 1.00 35.50 170 LEU A CA 1
ATOM 1327 C C . LEU A 1 170 ? -2.349 -18.699 -14.153 1.00 35.50 170 LEU A C 1
ATOM 1329 O O . LEU A 1 170 ? -2.645 -18.767 -15.342 1.00 35.50 170 LEU A O 1
ATOM 1333 N N . HIS A 1 171 ? -2.343 -19.784 -13.372 1.00 36.19 171 HIS A N 1
ATOM 1334 C CA . HIS A 1 171 ? -2.429 -21.175 -13.835 1.00 36.19 171 HIS A CA 1
ATOM 1335 C C . HIS A 1 171 ? -3.848 -21.753 -13.746 1.00 36.19 171 HIS A C 1
ATOM 1337 O O . HIS A 1 171 ? -4.062 -22.836 -13.203 1.00 36.19 171 HIS A O 1
ATOM 1343 N N . ARG A 1 172 ? -4.860 -21.071 -14.291 1.00 36.88 172 ARG A N 1
ATOM 1344 C CA . ARG A 1 172 ? -6.129 -21.749 -14.610 1.00 36.88 172 ARG A CA 1
ATOM 1345 C C . ARG A 1 172 ? -6.657 -21.285 -15.956 1.00 36.88 172 ARG A C 1
ATOM 1347 O O . ARG A 1 172 ? -6.844 -20.094 -16.174 1.00 36.88 172 ARG A O 1
ATOM 1354 N N . LEU A 1 173 ? -7.017 -22.242 -16.814 1.00 38.78 173 LEU A N 1
ATOM 1355 C CA . LEU A 1 173 ? -8.139 -22.018 -17.720 1.00 38.78 173 LEU A CA 1
ATOM 1356 C C . LEU A 1 173 ? -9.351 -21.705 -16.837 1.00 38.78 173 LEU A C 1
ATOM 1358 O O . LEU A 1 173 ? -9.861 -22.573 -16.132 1.00 38.78 173 LEU A O 1
ATOM 1362 N N . GLY A 1 174 ? -9.765 -20.447 -16.830 1.00 44.34 174 GLY A N 1
ATOM 1363 C CA . GLY A 1 174 ? -10.884 -19.974 -16.036 1.00 44.34 174 GLY A CA 1
ATOM 1364 C C . GLY A 1 174 ? -11.334 -18.619 -16.547 1.00 44.34 174 GLY A C 1
ATOM 1365 O O . GLY A 1 174 ? -10.516 -17.759 -16.865 1.00 44.34 174 GLY A O 1
ATOM 1366 N N . ARG A 1 175 ? -12.648 -18.441 -16.665 1.00 39.66 175 ARG A N 1
ATOM 1367 C CA . ARG A 1 175 ? -13.243 -17.133 -16.922 1.00 39.66 175 ARG A CA 1
ATOM 1368 C C . ARG A 1 175 ? -13.408 -16.438 -15.579 1.00 39.66 175 ARG A C 1
ATOM 1370 O O . ARG A 1 175 ? -14.051 -16.989 -14.688 1.00 39.66 175 ARG A O 1
ATOM 1377 N N . TRP A 1 176 ? -12.824 -15.256 -15.446 1.00 38.75 176 TRP A N 1
ATOM 1378 C CA . TRP A 1 176 ? -13.220 -14.332 -14.393 1.00 38.75 176 TRP A CA 1
ATOM 1379 C C . TRP A 1 176 ? -14.607 -13.810 -14.746 1.00 38.75 176 TRP A C 1
ATOM 1381 O O . TRP A 1 176 ? -14.805 -13.310 -15.850 1.00 38.75 176 TRP A O 1
ATOM 1391 N N . ALA A 1 177 ? -15.550 -13.982 -13.828 1.00 38.84 177 ALA A N 1
ATOM 1392 C CA . ALA A 1 177 ? -16.883 -13.413 -13.914 1.00 38.84 177 ALA A CA 1
ATOM 1393 C C . ALA A 1 177 ? -17.164 -12.691 -12.600 1.00 38.84 177 ALA A C 1
ATOM 1395 O O . ALA A 1 177 ? -16.801 -13.174 -11.524 1.00 38.84 177 ALA A O 1
ATOM 1396 N N . GLY A 1 178 ? -17.781 -11.523 -12.690 1.00 44.62 178 GLY A N 1
ATOM 1397 C CA . GLY A 1 178 ? -18.057 -10.687 -11.531 1.00 44.62 178 GLY A CA 1
ATOM 1398 C C . GLY A 1 178 ? -19.026 -9.569 -11.877 1.00 44.62 178 GLY A C 1
ATOM 1399 O O . GLY A 1 178 ? -19.227 -9.238 -13.044 1.00 44.62 178 GLY A O 1
ATOM 1400 N N . GLU A 1 179 ? -19.644 -8.984 -10.858 1.00 43.47 179 GLU A N 1
ATOM 1401 C CA . GLU A 1 179 ? -20.511 -7.822 -11.032 1.00 43.47 179 GLU A CA 1
ATOM 1402 C C . GLU A 1 179 ? -19.716 -6.548 -10.738 1.00 43.47 179 GLU A C 1
ATOM 1404 O O . GLU A 1 179 ? -19.347 -6.278 -9.595 1.00 43.47 179 GLU A O 1
ATOM 1409 N N . LEU A 1 180 ? -19.475 -5.738 -11.769 1.00 41.75 180 LEU A N 1
ATOM 1410 C CA . LEU A 1 180 ? -19.070 -4.349 -11.593 1.00 41.75 180 LEU A CA 1
ATOM 1411 C C . LEU A 1 180 ? -20.275 -3.565 -11.076 1.00 41.75 180 LEU A C 1
ATOM 1413 O O . LEU A 1 180 ? -21.259 -3.396 -11.798 1.00 41.75 180 LEU A O 1
ATOM 1417 N N . ASN A 1 181 ? -20.185 -3.070 -9.846 1.00 46.91 181 ASN A N 1
ATOM 1418 C CA . ASN A 1 181 ? -21.137 -2.113 -9.299 1.00 46.91 181 ASN A CA 1
ATOM 1419 C C . ASN A 1 181 ? -20.502 -0.726 -9.318 1.00 46.91 181 ASN A C 1
ATOM 1421 O O . ASN A 1 181 ? -19.503 -0.490 -8.643 1.00 46.91 181 ASN A O 1
ATOM 1425 N N . ALA A 1 182 ? -21.085 0.183 -10.095 1.00 52.41 182 ALA A N 1
ATOM 1426 C CA . ALA A 1 182 ? -20.728 1.592 -10.045 1.00 52.41 182 ALA A CA 1
ATOM 1427 C C . ALA A 1 182 ? -21.575 2.281 -8.969 1.00 52.41 182 ALA A C 1
ATOM 1429 O O . ALA A 1 182 ? -22.770 1.993 -8.849 1.00 52.41 182 ALA A O 1
ATOM 1430 N N . LEU A 1 183 ? -20.964 3.180 -8.200 1.00 67.31 183 LEU A N 1
ATOM 1431 C CA . LEU A 1 183 ? -21.635 3.985 -7.180 1.00 67.31 183 LEU A CA 1
ATOM 1432 C C . LEU A 1 183 ? -21.606 5.469 -7.586 1.00 67.31 183 LEU A C 1
ATOM 1434 O O . LEU A 1 183 ? -20.652 5.899 -8.235 1.00 67.31 183 LEU A O 1
ATOM 1438 N N . ASN A 1 184 ? -22.643 6.239 -7.239 1.00 67.00 184 ASN A N 1
ATOM 1439 C CA . ASN A 1 184 ? -22.599 7.705 -7.318 1.00 67.00 184 ASN A CA 1
ATOM 1440 C C . ASN A 1 184 ? -21.827 8.305 -6.130 1.00 67.00 184 ASN A C 1
ATOM 1442 O O . ASN A 1 184 ? -21.391 7.604 -5.219 1.00 67.00 184 ASN A O 1
ATOM 1446 N N . GLU A 1 185 ? -21.726 9.632 -6.128 1.00 53.22 185 GLU A N 1
ATOM 1447 C CA . GLU A 1 185 ? -21.183 10.454 -5.039 1.00 53.22 185 GLU A CA 1
ATOM 1448 C C . GLU A 1 185 ? -21.849 10.222 -3.668 1.00 53.22 185 GLU A C 1
ATOM 1450 O O . GLU A 1 185 ? -21.215 10.426 -2.639 1.00 53.22 185 GLU A O 1
ATOM 1455 N N . ASN A 1 186 ? -23.084 9.709 -3.631 1.00 70.62 186 ASN A N 1
ATOM 1456 C CA . ASN A 1 186 ? -23.798 9.350 -2.400 1.00 70.62 186 ASN A CA 1
ATOM 1457 C C . ASN A 1 186 ? -23.636 7.867 -2.016 1.00 70.62 186 ASN A C 1
ATOM 1459 O O . ASN A 1 186 ? -24.321 7.384 -1.114 1.00 70.62 186 ASN A O 1
ATOM 1463 N N . ARG A 1 187 ? -22.739 7.129 -2.690 1.00 49.84 187 ARG A N 1
ATOM 1464 C CA . ARG A 1 187 ? -22.497 5.681 -2.520 1.00 49.84 187 ARG A CA 1
ATOM 1465 C C . ARG A 1 187 ? -23.692 4.796 -2.879 1.00 49.84 187 ARG A C 1
ATOM 1467 O O . ARG A 1 187 ? -23.745 3.625 -2.501 1.00 49.84 187 ARG A O 1
ATOM 1474 N N . GLU A 1 188 ? -24.642 5.325 -3.634 1.00 73.19 188 GLU A N 1
ATOM 1475 C CA . GLU A 1 188 ? -25.781 4.571 -4.141 1.00 73.19 188 GLU A CA 1
ATOM 1476 C C . GLU A 1 188 ? -25.402 3.900 -5.459 1.00 73.19 188 GLU A C 1
ATOM 1478 O O . GLU A 1 188 ? -24.702 4.478 -6.292 1.00 73.19 188 GLU A O 1
ATOM 1483 N N . SER A 1 189 ? -25.872 2.672 -5.671 1.00 67.25 189 SER A N 1
ATOM 1484 C CA . SER A 1 189 ? -25.607 1.956 -6.918 1.00 67.25 189 SER A CA 1
ATOM 1485 C C . SER A 1 189 ? -26.227 2.684 -8.112 1.00 67.25 189 SER A C 1
ATOM 1487 O O . SER A 1 189 ? -27.439 2.874 -8.164 1.00 67.25 189 SER A O 1
ATOM 1489 N N . ILE A 1 190 ? -25.399 3.041 -9.095 1.00 80.50 190 ILE A N 1
ATOM 1490 C CA . ILE A 1 190 ? -25.828 3.637 -10.374 1.00 80.50 190 ILE A CA 1
ATOM 1491 C C . ILE A 1 190 ? -25.842 2.640 -11.529 1.00 80.50 190 ILE A C 1
ATOM 1493 O O . ILE A 1 190 ? -26.111 3.003 -12.673 1.00 80.50 190 ILE A O 1
ATOM 1497 N N . GLY A 1 191 ? -25.573 1.370 -11.247 1.00 60.19 191 GLY A N 1
ATOM 1498 C CA . GLY A 1 191 ? -25.694 0.319 -12.238 1.00 60.19 191 GLY A CA 1
ATOM 1499 C C . GLY A 1 191 ? -24.809 -0.875 -11.944 1.00 60.19 191 GLY A C 1
ATOM 1500 O O . GLY A 1 191 ? -23.747 -0.766 -11.326 1.00 60.19 191 GLY A O 1
ATOM 1501 N N . LYS A 1 192 ? -25.276 -2.017 -12.447 1.00 55.06 192 LYS A N 1
ATOM 1502 C CA . LYS A 1 192 ? -24.563 -3.286 -12.442 1.00 55.06 192 LYS A CA 1
ATOM 1503 C C . LYS A 1 192 ? -24.134 -3.626 -13.857 1.00 55.06 192 LYS A C 1
ATOM 1505 O O . LYS A 1 192 ? -24.951 -3.562 -14.777 1.00 55.06 192 LYS A O 1
ATOM 1510 N N . LYS A 1 193 ? -22.888 -4.049 -14.032 1.00 39.59 193 LYS A N 1
ATOM 1511 C CA . LYS A 1 193 ? -22.430 -4.665 -15.275 1.00 39.59 193 LYS A CA 1
ATOM 1512 C C . LYS A 1 193 ? -21.853 -6.037 -14.970 1.00 39.59 193 LYS A C 1
ATOM 1514 O O . LYS A 1 193 ? -20.932 -6.160 -14.172 1.00 39.59 193 LYS A O 1
ATOM 1519 N N . ILE A 1 194 ? -22.424 -7.056 -15.599 1.00 37.38 194 ILE A N 1
ATOM 1520 C CA . ILE A 1 194 ? -21.913 -8.422 -15.525 1.00 37.38 194 ILE A CA 1
ATOM 1521 C C . ILE A 1 194 ? -20.706 -8.495 -16.465 1.00 37.38 194 ILE A C 1
ATOM 1523 O O . ILE A 1 194 ? -20.826 -8.126 -17.639 1.00 37.38 194 ILE A O 1
ATOM 1527 N N . LEU A 1 195 ? -19.556 -8.897 -15.925 1.00 45.19 195 LEU A N 1
ATOM 1528 C CA . LEU A 1 195 ? -18.346 -9.242 -16.674 1.00 45.19 195 LEU A CA 1
ATOM 1529 C C . LEU A 1 195 ? -18.328 -10.737 -16.989 1.00 45.19 195 LEU A C 1
ATOM 1531 O O . LEU A 1 195 ? -18.609 -11.528 -16.057 1.00 45.19 195 LEU A O 1
#

Foldseek 3Di:
DDPPPLQLDLPAAKKWDKKWKAFPVRHTFWMKIKIWHWAQDPPRKIKIWIFIGISDTDTDIWIWDDDPQKIAIGDQQKGWIWGCLDSFWIFIWIAGNVVQWIWTKIWGRDPSFKIWMWIFIANVVGTGIIMTDIITGDDPPDPRDDDPDPDDGSVRQVPPPQSNDPDDDPPDPDDDWDWDFDAPPVSHTPDIDID

Secondary structure (DSSP, 8-state):
---------TT-EEEEEEEEEE-TT--EEEEEEEEEEEEE-GGGEEEEEEEEESSSEEEEEEEEEEETTEEEEESSS-EEEEEEEETTEEEEEEEETTTTEEEEEEEEEETTTEEEEEEEEEETTEEEEEEEEEEEEEPTTS--PPP------TTTSTT-TTTT-SS-S---------EEEEE-TTS-EEEEEE-

Radius of gyration: 17.83 Å; chains: 1; bounding box: 46×37×44 Å

Sequence (195 aa):
MTDKSIQFKQGIGRWAGNAEVFDSKGCFLGNGADYRNVQSLENGRVRVDVSFVGPFKHSGHYFIQEEGDYRLYEGPSNIGYAETLSENLVDANAYWSALGLSQRFFLMVVDNTLQLSLAQMSRGEHMMYIVVGQNDKVPEDT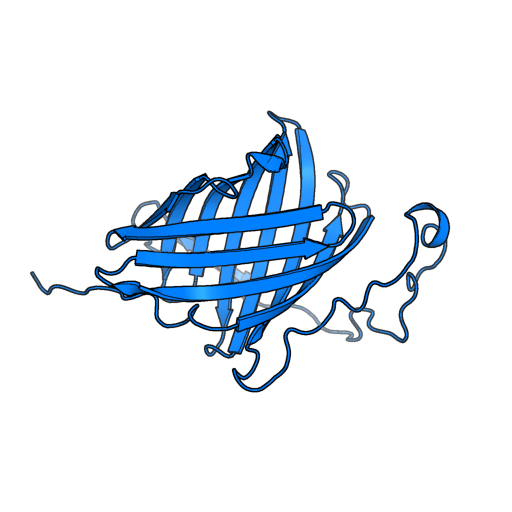PVPQSTVVSGTHYDLHDDPTSGRGEILLHRLGRWAGELNALNENRESIGKKIL

pLDDT: mean 74.58, std 20.11, range [33.09, 96.19]